Protein AF-0000000075674625 (afdb_homodimer)

Organism: Branchiostoma floridae (NCBI:txid7739)

Foldseek 3Di:
DDCPPPPPPPPVPDVPLFWDKFWPDDLEPPVVVVVLCVQQRVCVSVVPDQVVSQVSSQVVCCVPVNDDKGKGKDLDDDDDDDADRHFWTWMDGDSMIMIMGHD/DDCPPPPPPPPVPDVPLFWDKFWPDDLEPPVVVVVLCVQQRVCVSVVPDQVVSQVSSQVVCCVPVNDDKGKGKDLDDDDDDDADRHFWTWMDGDSMIMIMGHD

Solvent-accessible surface area (backbone atoms only — not comparable to full-atom values): 11537 Å² total; per-residue (Å²): 140,83,85,78,78,76,81,71,80,62,83,80,60,66,85,61,92,67,80,50,79,45,78,76,45,74,43,42,56,68,70,56,48,48,48,53,50,62,63,46,49,62,40,56,72,68,62,52,55,39,38,55,48,10,41,50,51,22,53,54,42,27,69,73,69,51,71,47,37,34,17,41,17,27,73,37,69,20,59,25,73,84,73,61,76,66,37,32,38,31,32,26,53,60,73,37,35,40,37,41,32,46,108,138,82,84,79,77,76,79,72,79,63,84,80,59,67,85,61,89,66,78,50,78,44,76,74,44,72,43,43,57,68,70,55,46,49,50,53,50,63,63,46,48,61,40,56,72,66,64,52,54,39,40,56,48,11,40,50,52,23,52,54,41,26,70,70,70,52,71,46,37,36,16,40,17,29,73,38,67,21,58,26,75,83,71,60,76,66,38,31,38,33,33,25,53,59,73,36,35,38,38,40,32,47,109

InterPro domains:
  IPR001372 Dynein light chain, type 1/2 [PF01221] (20-102)
  IPR001372 Dynein light chain, type 1/2 [PTHR11886] (20-102)
  IPR001372 Dynein light chain, type 1/2 [SM01375] (16-103)
  IPR037177 Dynein light chain superfamily [G3DSA:3.30.740.10] (9-103)
  IPR037177 Dynein light chain superfamily [SSF54648] (18-102)

Radius of gyration: 21.32 Å; Cα contacts (8 Å, |Δi|>4): 352; chains: 2; bounding box: 40×75×75 Å

Sequence (206 aa):
MDAIKEFLQSDDSEDKGDVKINVKQCEMPDDMKEHATNTATPLVKEKKPHKDIASALKKEFDSKYEPTFICIVGTDFGSSITHTKDCFIYMYLNKTAIMLFKVMDAIKEFLQSDDSEDKGDVKINVKQCEMPDDMKEHATNTATPLVKEKKPHKDIASALKKEFDSKYEPTFICIVGTDFGSSITHTKDCFIYMYLNKTAIMLFKV

Secondary structure (DSSP, 8-state):
----------S-----SPPPEEEEEE-S-HHHHHHHHHHHHHHHHTT--HHHHHHHHHHHHHHHH-S-EEEEEEEEEEEE----TTSEEEEEETTEEEEEEE-/----------S-----SPPPEEEEEE-S-HHHHHHHHHHHHHHHHTT--HHHHHHHHHHHHHHHH-S-EEEEEEEEEEEE----TTSEEEEEETTEEEEEEE-

pLDDT: mean 86.12, std 23.09, range [26.14, 98.94]

Structure (mmCIF, N/CA/C/O backbone):
data_AF-0000000075674625-model_v1
#
loop_
_entity.id
_entity.type
_entity.pdbx_description
1 polymer 'Dynein light chain'
#
loop_
_atom_site.group_PDB
_atom_site.id
_atom_site.type_symbol
_atom_site.label_atom_id
_atom_site.label_alt_id
_atom_site.label_comp_id
_atom_site.label_asym_id
_atom_site.label_entity_id
_atom_site.label_seq_id
_atom_site.pdbx_PDB_ins_code
_atom_site.Cartn_x
_atom_site.Cartn_y
_atom_site.Cartn_z
_atom_site.occupancy
_atom_site.B_iso_or_equiv
_atom_site.auth_seq_id
_atom_site.auth_comp_id
_atom_site.auth_asym_id
_atom_site.auth_atom_id
_atom_site.pdbx_PDB_model_num
ATOM 1 N N . MET A 1 1 ? -9.008 37.344 38.719 1 26.33 1 MET A N 1
ATOM 2 C CA . MET A 1 1 ? -10.32 36.938 38.219 1 26.33 1 MET A CA 1
ATOM 3 C C . MET A 1 1 ? -10.203 36.156 36.906 1 26.33 1 MET A C 1
ATOM 5 O O . MET A 1 1 ? -10.852 36.531 35.938 1 26.33 1 MET A O 1
ATOM 9 N N . ASP A 1 2 ? -9.078 35.469 36.562 1 29.17 2 ASP A N 1
ATOM 10 C CA . ASP A 1 2 ? -8.469 35.031 35.312 1 29.17 2 ASP A CA 1
ATOM 11 C C . ASP A 1 2 ? -9.281 33.906 34.656 1 29.17 2 ASP A C 1
ATOM 13 O O . ASP A 1 2 ? -9.727 33 35.344 1 29.17 2 ASP A O 1
ATOM 17 N N . ALA A 1 3 ? -9.992 34.031 33.406 1 26.14 3 ALA A N 1
ATOM 18 C CA . ALA A 1 3 ? -10.883 33.344 32.469 1 26.14 3 ALA A CA 1
ATOM 19 C C . ALA A 1 3 ? -10.336 31.969 32.094 1 26.14 3 ALA A C 1
ATOM 21 O O . ALA A 1 3 ? -9.391 31.859 31.312 1 26.14 3 ALA A O 1
ATOM 22 N N . ILE A 1 4 ? -10.117 30.938 32.875 1 31.31 4 ILE A N 1
ATOM 23 C CA . ILE A 1 4 ? -9.664 29.594 32.531 1 31.31 4 ILE A CA 1
ATOM 24 C C . ILE A 1 4 ? -10.641 28.953 31.562 1 31.31 4 ILE A C 1
ATOM 26 O O . ILE A 1 4 ? -11.789 28.672 31.922 1 31.31 4 ILE A O 1
ATOM 30 N N . LYS A 1 5 ? -10.656 29.25 30.281 1 32.53 5 LYS A N 1
ATOM 31 C CA . LYS A 1 5 ? -11.461 28.75 29.172 1 32.53 5 LYS A CA 1
ATOM 32 C C . LYS A 1 5 ? -11.523 27.219 29.172 1 32.53 5 LYS A C 1
ATOM 34 O O . LYS A 1 5 ? -10.5 26.562 28.984 1 32.53 5 LYS A O 1
ATOM 39 N N . GLU A 1 6 ? -12.25 26.5 29.969 1 29.67 6 GLU A N 1
ATOM 40 C CA . GLU A 1 6 ? -12.703 25.125 29.922 1 29.67 6 GLU A CA 1
ATOM 41 C C . GLU A 1 6 ? -13.023 24.688 28.5 1 29.67 6 GLU A C 1
ATOM 43 O O . GLU A 1 6 ? -13.938 25.219 27.875 1 29.67 6 GLU A O 1
ATOM 48 N N . PHE A 1 7 ? -12.039 24.297 27.672 1 32.06 7 PHE A N 1
ATOM 49 C CA . PHE A 1 7 ? -12.133 23.688 26.344 1 32.06 7 PHE A CA 1
ATOM 50 C C . PHE A 1 7 ? -13.109 22.516 26.359 1 32.06 7 PHE A C 1
ATOM 52 O O . PHE A 1 7 ? -12.758 21.406 26.766 1 32.06 7 PHE A O 1
ATOM 59 N N . LEU A 1 8 ? -14.234 22.562 26.984 1 35.03 8 LEU A N 1
ATOM 60 C CA . LEU A 1 8 ? -15.305 21.578 26.891 1 35.03 8 LEU A CA 1
ATOM 61 C C . LEU A 1 8 ? -15.547 21.172 25.438 1 35.03 8 LEU A C 1
ATOM 63 O O . LEU A 1 8 ? -16.031 21.984 24.641 1 35.03 8 LEU A O 1
ATOM 67 N N . GLN A 1 9 ? -14.742 20.297 24.844 1 34.72 9 GLN A N 1
ATOM 68 C CA . GLN A 1 9 ? -15.086 19.594 23.609 1 34.72 9 GLN A CA 1
ATOM 69 C C . GLN A 1 9 ? -16.484 18.984 23.688 1 34.72 9 GLN A C 1
ATOM 71 O O . GLN A 1 9 ? -16.719 18.062 24.469 1 34.72 9 GLN A O 1
ATOM 76 N N . SER A 1 10 ? -17.516 19.688 23.891 1 36.38 10 SER A N 1
ATOM 77 C CA . SER A 1 10 ? -18.906 19.281 23.719 1 36.38 10 SER A CA 1
ATOM 78 C C . SER A 1 10 ? -19.047 18.234 22.641 1 36.38 10 SER A C 1
ATOM 80 O O . SER A 1 10 ? -18.484 18.375 21.547 1 36.38 10 SER A O 1
ATOM 82 N N . ASP A 1 11 ? -19.312 16.953 22.891 1 36.16 11 ASP A N 1
ATOM 83 C CA . ASP A 1 11 ? -19.75 15.758 22.188 1 36.16 11 ASP A CA 1
ATOM 84 C C . ASP A 1 11 ? -20.844 16.078 21.172 1 36.16 11 ASP A C 1
ATOM 86 O O . ASP A 1 11 ? -21.438 15.18 20.578 1 36.16 11 ASP A O 1
ATOM 90 N N . ASP A 1 12 ? -21.781 16.969 21.453 1 36.06 12 ASP A N 1
ATOM 91 C CA . ASP A 1 12 ? -22.781 17.391 20.469 1 36.06 12 ASP A CA 1
ATOM 92 C C . ASP A 1 12 ? -22.109 17.828 19.172 1 36.06 12 ASP A C 1
ATOM 94 O O . ASP A 1 12 ? -22.078 19.016 18.844 1 36.06 12 ASP A O 1
ATOM 98 N N . SER A 1 13 ? -20.875 17.5 19 1 36.5 13 SER A N 1
ATOM 99 C CA . SER A 1 13 ? -20.141 17.922 17.812 1 36.5 13 SER A CA 1
ATOM 100 C C . SER A 1 13 ? -21 17.812 16.547 1 36.5 13 SER A C 1
ATOM 102 O O . SER A 1 13 ? -21.375 16.703 16.141 1 36.5 13 SER A O 1
ATOM 104 N N . GLU A 1 14 ? -22 18.547 16.406 1 36.81 14 GLU A N 1
ATOM 105 C CA . GLU A 1 14 ? -22.484 18.859 15.062 1 36.81 14 GLU A CA 1
ATOM 106 C C . GLU A 1 14 ? -21.438 18.516 14 1 36.81 14 GLU A C 1
ATOM 108 O O . GLU A 1 14 ? -20.234 18.562 14.273 1 36.81 14 GLU A O 1
ATOM 113 N N . ASP A 1 15 ? -21.688 17.547 13.062 1 43.69 15 ASP A N 1
ATOM 114 C CA . ASP A 1 15 ? -20.938 17.078 11.898 1 43.69 15 ASP A CA 1
ATOM 115 C C . ASP A 1 15 ? -20.062 18.188 11.344 1 43.69 15 ASP A C 1
ATOM 117 O O . ASP A 1 15 ? -20.422 18.859 10.375 1 43.69 15 ASP A O 1
ATOM 121 N N . LYS A 1 16 ? -19.75 19.188 11.984 1 48.94 16 LYS A N 1
ATOM 122 C CA . LYS A 1 16 ? -18.953 20.219 11.336 1 48.94 16 LYS A CA 1
ATOM 123 C C . LYS A 1 16 ? -17.812 19.625 10.523 1 48.94 16 LYS A C 1
ATOM 125 O O . LYS A 1 16 ? -17.297 18.562 10.859 1 48.94 16 LYS A O 1
ATOM 130 N N . GLY A 1 17 ? -17.766 19.797 9.148 1 61.88 17 GLY A N 1
ATOM 131 C CA . GLY A 1 17 ? -16.969 19.5 7.973 1 61.88 17 GLY A CA 1
ATOM 132 C C . GLY A 1 17 ? -15.516 19.203 8.305 1 61.88 17 GLY A C 1
ATOM 133 O O . GLY A 1 17 ? -14.648 19.219 7.426 1 61.88 17 GLY A O 1
ATOM 134 N N . ASP A 1 18 ? -15.25 19.094 9.609 1 83.75 18 ASP A N 1
ATOM 135 C CA . ASP A 1 18 ? -13.836 18.969 9.922 1 83.75 18 ASP A CA 1
ATOM 136 C C . ASP A 1 18 ? -13.383 17.516 9.828 1 83.75 18 ASP A C 1
ATOM 138 O O . ASP A 1 18 ? -14.125 16.594 10.188 1 83.75 18 ASP A O 1
ATOM 142 N N . VAL A 1 19 ? -12.25 17.312 9.336 1 92.88 19 VAL A N 1
ATOM 143 C CA . VAL A 1 19 ? -11.617 16.016 9.164 1 92.88 19 VAL A CA 1
ATOM 144 C C . VAL A 1 19 ? -10.992 15.562 10.484 1 92.88 19 VAL A C 1
ATOM 146 O O . VAL A 1 19 ? -10.242 16.312 11.109 1 92.88 19 VAL A O 1
ATOM 149 N N . LYS A 1 20 ? -11.422 14.367 11.148 1 96.88 20 LYS A N 1
ATOM 150 C CA . LYS A 1 20 ? -10.758 13.773 12.305 1 96.88 20 LYS A CA 1
ATOM 151 C C . LYS A 1 20 ? -9.43 13.141 11.914 1 96.88 20 LYS A C 1
ATOM 153 O O . LYS A 1 20 ? -9.359 12.344 10.977 1 96.88 20 LYS A O 1
ATOM 158 N N . ILE A 1 21 ? -8.422 13.531 12.688 1 97.75 21 ILE A N 1
ATOM 159 C CA . ILE A 1 21 ? -7.074 13.055 12.391 1 97.75 21 ILE A CA 1
ATOM 160 C C . ILE A 1 21 ? -6.613 12.086 13.469 1 97.75 21 ILE A C 1
ATOM 162 O O . ILE A 1 21 ? -6.629 12.414 14.656 1 97.75 21 ILE A O 1
ATOM 166 N N . ASN A 1 22 ? -6.258 10.891 13.109 1 98.25 22 ASN A N 1
ATOM 167 C CA . ASN A 1 22 ? -5.695 9.883 14.008 1 98.25 22 ASN A CA 1
ATOM 168 C C . ASN A 1 22 ? -4.391 9.312 13.453 1 98.25 22 ASN A C 1
ATOM 170 O O . ASN A 1 22 ? -4.402 8.492 12.539 1 98.25 22 ASN A O 1
ATOM 174 N N . VAL A 1 23 ? -3.285 9.734 14.055 1 98.12 23 VAL A N 1
ATOM 175 C CA . VAL A 1 23 ? -1.979 9.227 13.641 1 98.12 23 VAL A CA 1
ATOM 176 C C . VAL A 1 23 ? -1.658 7.949 14.414 1 98.12 23 VAL A C 1
ATOM 178 O O . VAL A 1 23 ? -1.436 7.988 15.625 1 98.12 23 VAL A O 1
ATOM 181 N N . LYS A 1 24 ? -1.639 6.906 13.672 1 97.94 24 LYS A N 1
ATOM 182 C CA . LYS A 1 24 ? -1.386 5.613 14.305 1 97.94 24 LYS A CA 1
ATOM 183 C C . LYS A 1 24 ? 0.107 5.395 14.531 1 97.94 24 LYS A C 1
ATOM 185 O O . LYS A 1 24 ? 0.512 4.867 15.57 1 97.94 24 LYS A O 1
ATOM 190 N N . GLN A 1 25 ? 0.968 5.645 13.609 1 96.5 25 GLN A N 1
ATOM 191 C CA . GLN A 1 25 ? 2.422 5.535 13.656 1 96.5 25 GLN A CA 1
ATOM 192 C C . GLN A 1 25 ? 3.086 6.641 12.836 1 96.5 25 GLN A C 1
ATOM 194 O O . GLN A 1 25 ? 2.629 6.965 11.742 1 96.5 25 GLN A O 1
ATOM 199 N N . CYS A 1 26 ? 4.137 7.242 13.477 1 96.88 26 CYS A N 1
ATOM 200 C CA . CYS A 1 26 ? 4.844 8.289 12.758 1 96.88 26 CYS A CA 1
ATOM 201 C C . CYS A 1 26 ? 6.309 8.344 13.172 1 96.88 26 CYS A C 1
ATOM 203 O O . CYS A 1 26 ? 6.621 8.43 14.359 1 96.88 26 CYS A O 1
ATOM 205 N N . GLU A 1 27 ? 7.195 8.242 12.203 1 95.5 27 GLU A N 1
ATOM 206 C CA . GLU A 1 27 ? 8.633 8.414 12.383 1 95.5 27 GLU A CA 1
ATOM 207 C C . GLU A 1 27 ? 9.141 9.633 11.609 1 95.5 27 GLU A C 1
ATOM 209 O O . GLU A 1 27 ? 10.32 9.727 11.289 1 95.5 27 GLU A O 1
ATOM 214 N N . MET A 1 28 ? 8.266 10.586 11.32 1 95.19 28 MET A N 1
ATOM 215 C CA . MET A 1 28 ? 8.586 11.836 10.641 1 95.19 28 MET A CA 1
ATOM 216 C C . MET A 1 28 ? 8.734 12.977 11.641 1 95.19 28 MET A C 1
ATOM 218 O O . MET A 1 28 ? 8.047 13 12.664 1 95.19 28 MET A O 1
ATOM 222 N N . PRO A 1 29 ? 9.633 13.93 11.328 1 95.06 29 PRO A N 1
ATOM 223 C CA . PRO A 1 29 ? 9.625 15.141 12.156 1 95.06 29 PRO A CA 1
ATOM 224 C C . PRO A 1 29 ? 8.297 15.898 12.078 1 95.06 29 PRO A C 1
ATOM 226 O O . PRO A 1 29 ? 7.531 15.711 11.133 1 95.06 29 PRO A O 1
ATOM 229 N N . ASP A 1 30 ? 8.047 16.734 13.062 1 95.88 30 ASP A N 1
ATOM 230 C CA . ASP A 1 30 ? 6.758 17.406 13.211 1 95.88 30 ASP A CA 1
ATOM 231 C C . ASP A 1 30 ? 6.402 18.203 11.961 1 95.88 30 ASP A C 1
ATOM 233 O O . ASP A 1 30 ? 5.242 18.219 11.539 1 95.88 30 ASP A O 1
ATOM 237 N N . ASP A 1 31 ? 7.363 18.844 11.5 1 96.44 31 ASP A N 1
ATOM 238 C CA . ASP A 1 31 ? 7.094 19.656 10.312 1 96.44 31 ASP A CA 1
ATOM 239 C C . ASP A 1 31 ? 6.656 18.781 9.141 1 96.44 31 ASP A C 1
ATOM 241 O O . ASP A 1 31 ? 5.746 19.156 8.391 1 96.44 31 ASP A O 1
ATOM 245 N N . MET A 1 32 ? 7.305 17.641 8.945 1 97.12 32 MET A N 1
ATOM 246 C CA . MET A 1 32 ? 6.961 16.719 7.871 1 97.12 32 MET A CA 1
ATOM 247 C C . MET A 1 32 ? 5.594 16.094 8.109 1 97.12 32 MET A C 1
ATOM 249 O O . MET A 1 32 ? 4.789 15.977 7.184 1 97.12 32 MET A O 1
ATOM 253 N N . LYS A 1 33 ? 5.34 15.734 9.289 1 97.75 33 LYS A N 1
ATOM 254 C CA . LYS A 1 33 ? 4.039 15.195 9.68 1 97.75 33 LYS A CA 1
ATOM 255 C C . LYS A 1 33 ? 2.92 16.188 9.375 1 97.75 33 LYS A C 1
ATOM 257 O O . LYS A 1 33 ? 1.885 15.812 8.82 1 97.75 33 LYS A O 1
ATOM 262 N N . GLU A 1 34 ? 3.139 17.391 9.75 1 98.06 34 GLU A N 1
ATOM 263 C CA . GLU A 1 34 ? 2.154 18.438 9.492 1 98.06 34 GLU A CA 1
ATOM 264 C C . GLU A 1 34 ? 1.946 18.641 7.996 1 98.06 34 GLU A C 1
ATOM 266 O O . GLU A 1 34 ? 0.818 18.844 7.543 1 98.06 34 GLU A O 1
ATOM 271 N N . HIS A 1 35 ? 3.064 18.594 7.324 1 98.25 35 HIS A N 1
ATOM 272 C CA . HIS A 1 35 ? 2.969 18.734 5.875 1 98.25 35 HIS A CA 1
ATOM 273 C C . HIS A 1 35 ? 2.127 17.609 5.27 1 98.25 35 HIS A C 1
ATOM 275 O O . HIS A 1 35 ? 1.28 17.859 4.406 1 98.25 35 HIS A O 1
ATOM 281 N N . ALA A 1 36 ? 2.307 16.359 5.672 1 98.69 36 ALA A N 1
ATOM 282 C CA . ALA A 1 36 ? 1.53 15.219 5.191 1 98.69 36 ALA A CA 1
ATOM 283 C C 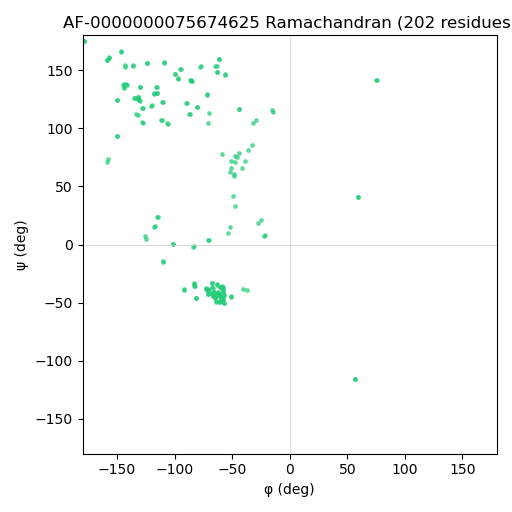. ALA A 1 36 ? 0.045 15.398 5.492 1 98.69 36 ALA A C 1
ATOM 285 O O . ALA A 1 36 ? -0.798 15.227 4.609 1 98.69 36 ALA A O 1
ATOM 286 N N . THR A 1 37 ? -0.246 15.805 6.699 1 98.5 37 THR A N 1
ATOM 287 C CA . THR A 1 37 ? -1.627 15.969 7.137 1 98.5 37 THR A CA 1
ATOM 288 C C . THR A 1 37 ? -2.301 17.109 6.383 1 98.5 37 THR A C 1
ATOM 290 O O . THR A 1 37 ? -3.434 16.969 5.918 1 98.5 37 THR A O 1
ATOM 293 N N . ASN A 1 38 ? -1.589 18.172 6.266 1 98.12 38 ASN A N 1
ATOM 294 C CA . ASN A 1 38 ? -2.145 19.344 5.598 1 98.12 38 ASN A CA 1
ATOM 295 C C . ASN A 1 38 ? -2.357 19.094 4.109 1 98.12 38 ASN A C 1
ATOM 297 O O . ASN A 1 38 ? -3.277 19.656 3.506 1 98.12 38 ASN A O 1
ATOM 301 N N . THR A 1 39 ? -1.506 18.312 3.52 1 98.69 39 THR A N 1
ATOM 302 C CA . THR A 1 39 ? -1.65 17.969 2.109 1 98.69 39 THR A CA 1
ATOM 303 C C . THR A 1 39 ? -2.838 17.031 1.901 1 98.69 39 THR A C 1
ATOM 305 O O . THR A 1 39 ? -3.605 17.203 0.951 1 98.69 39 THR A O 1
ATOM 308 N N . ALA A 1 40 ? -3.066 16.109 2.787 1 98.75 40 ALA A N 1
ATOM 309 C CA . ALA A 1 40 ? -4.062 15.055 2.621 1 98.75 40 ALA A CA 1
ATOM 310 C C . ALA A 1 40 ? -5.453 15.547 3.01 1 98.75 40 ALA A C 1
ATOM 312 O O . ALA A 1 40 ? -6.453 15.148 2.41 1 98.75 40 ALA A O 1
ATOM 313 N N . THR A 1 41 ? -5.555 16.422 3.977 1 98.56 41 THR A N 1
ATOM 314 C CA . THR A 1 41 ? -6.809 16.781 4.633 1 98.56 41 THR A CA 1
ATOM 315 C C . THR A 1 41 ? -7.793 17.375 3.631 1 98.56 41 THR A C 1
ATOM 317 O O . THR A 1 41 ? -8.938 16.938 3.535 1 98.56 41 THR A O 1
ATOM 320 N N . PRO A 1 42 ? -7.387 18.359 2.814 1 98.31 42 PRO A N 1
ATOM 321 C CA . PRO A 1 42 ? -8.367 18.906 1.869 1 98.31 42 PRO A CA 1
ATOM 322 C C . PRO A 1 42 ? -8.844 17.875 0.852 1 98.31 42 PRO A C 1
ATOM 324 O O . PRO A 1 42 ? -10 17.922 0.416 1 98.31 42 PRO A O 1
ATOM 327 N N . LEU A 1 43 ? -7.949 16.969 0.452 1 98.62 43 LEU A N 1
ATOM 328 C CA . LEU A 1 43 ? -8.297 15.961 -0.544 1 98.62 43 LEU A CA 1
ATOM 329 C C . LEU A 1 43 ? -9.32 14.977 0.009 1 98.62 43 LEU A C 1
ATOM 331 O O . LEU A 1 43 ? -10.242 14.57 -0.703 1 98.62 43 LEU A O 1
ATOM 335 N N . VAL A 1 44 ? -9.172 14.68 1.256 1 98.31 44 VAL A N 1
ATOM 336 C CA . VAL A 1 44 ? -10.117 13.789 1.917 1 98.31 44 VAL A CA 1
ATOM 337 C C . VAL A 1 44 ? -11.461 14.492 2.104 1 98.31 44 VAL A C 1
ATOM 339 O O . VAL A 1 44 ? -12.516 13.898 1.881 1 98.31 44 VAL A O 1
ATOM 342 N N . LYS A 1 45 ? -11.367 15.719 2.506 1 96.81 45 LYS A N 1
ATOM 343 C CA . LYS A 1 45 ? -12.586 16.516 2.678 1 96.81 45 LYS A CA 1
ATOM 344 C C . LYS A 1 45 ? -13.375 16.594 1.376 1 96.81 45 LYS A C 1
ATOM 346 O O . LYS A 1 45 ? -14.609 16.547 1.388 1 96.81 45 LYS A O 1
ATOM 351 N N . GLU A 1 46 ? -12.688 16.672 0.308 1 97.69 46 GLU A N 1
ATOM 352 C CA . GLU A 1 46 ? -13.305 16.781 -1.0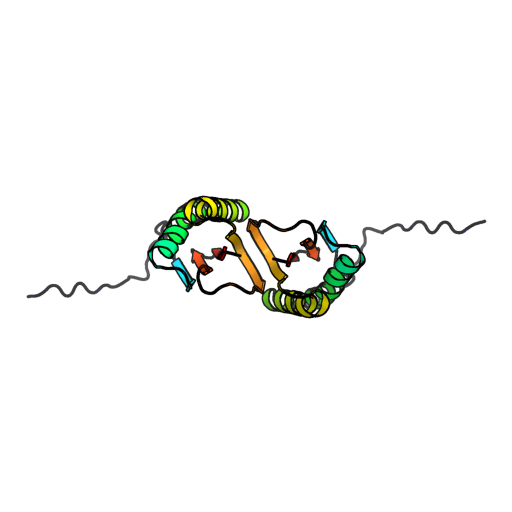09 1 97.69 46 GLU A CA 1
ATOM 353 C C . GLU A 1 46 ? -13.695 15.414 -1.55 1 97.69 46 GLU A C 1
ATOM 355 O O . GLU A 1 46 ? -14.234 15.305 -2.652 1 97.69 46 GLU A O 1
ATOM 360 N N . LYS A 1 47 ? -13.422 14.375 -0.844 1 97.06 47 LYS A N 1
ATOM 361 C CA . LYS A 1 47 ? -13.75 13 -1.199 1 97.06 47 LYS A CA 1
ATOM 362 C C . LYS A 1 47 ? -13.102 12.602 -2.525 1 97.06 47 LYS A C 1
ATOM 364 O O . LYS A 1 47 ? -13.758 12.0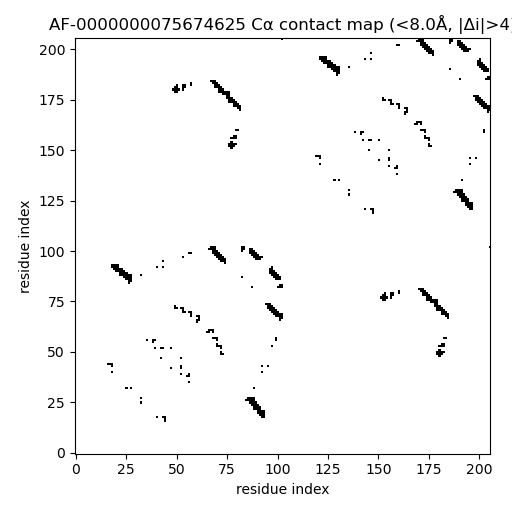23 -3.393 1 97.06 47 LYS A O 1
ATOM 369 N N . LYS A 1 48 ? -11.828 13.062 -2.66 1 98.5 48 LYS A N 1
ATOM 370 C CA . LYS A 1 48 ? -11.078 12.617 -3.83 1 98.5 48 LYS A CA 1
ATOM 371 C C . LYS A 1 48 ? -10.875 11.109 -3.809 1 98.5 48 LYS A C 1
ATOM 373 O O . LYS A 1 48 ? -10.781 10.5 -2.738 1 98.5 48 LYS A O 1
ATOM 378 N N . PRO A 1 49 ? -10.836 10.539 -5.012 1 98.69 49 PRO A N 1
ATOM 379 C CA . PRO A 1 49 ? -10.531 9.109 -5.055 1 98.69 49 PRO A CA 1
ATOM 380 C C . PRO A 1 49 ? -9.203 8.766 -4.375 1 98.69 49 PRO A C 1
ATOM 382 O O . PRO A 1 49 ? -8.258 9.547 -4.426 1 98.69 49 PRO A O 1
ATOM 385 N N . HIS A 1 50 ? -9.195 7.594 -3.775 1 98.81 50 HIS A N 1
ATOM 386 C CA . HIS A 1 50 ? -8.016 7.152 -3.047 1 98.81 50 HIS A CA 1
ATOM 387 C C . HIS A 1 50 ? -6.758 7.285 -3.902 1 98.81 50 HIS A C 1
ATOM 389 O O . HIS A 1 50 ? -5.734 7.789 -3.436 1 98.81 50 HIS A O 1
ATOM 395 N N . LYS A 1 51 ? -6.777 6.891 -5.102 1 98.62 51 LYS A N 1
ATOM 396 C CA . LYS A 1 51 ? -5.633 6.953 -6.004 1 98.62 51 LYS A CA 1
ATOM 397 C C . LYS A 1 51 ? -5.16 8.391 -6.195 1 98.62 51 LYS A C 1
ATOM 399 O O . LYS A 1 51 ? -3.957 8.648 -6.281 1 98.62 51 LYS A O 1
ATOM 404 N N . ASP A 1 52 ? -6.047 9.312 -6.234 1 98.75 52 ASP A N 1
ATOM 405 C CA . ASP A 1 52 ? -5.695 10.719 -6.426 1 98.75 52 ASP A CA 1
ATOM 406 C C . ASP A 1 52 ? -5.023 11.289 -5.176 1 98.75 52 ASP A C 1
ATOM 408 O O . ASP A 1 52 ? -4.07 12.062 -5.277 1 98.75 52 ASP A O 1
ATOM 412 N N . ILE A 1 53 ? -5.523 10.898 -4.066 1 98.88 53 ILE A N 1
ATOM 413 C CA . ILE A 1 53 ? -4.914 11.336 -2.816 1 98.88 53 ILE A CA 1
ATOM 414 C C . ILE A 1 53 ? -3.498 10.781 -2.709 1 98.88 53 ILE A C 1
ATOM 416 O O . ILE A 1 53 ? -2.557 11.508 -2.396 1 98.88 53 ILE A O 1
ATOM 420 N N . ALA A 1 54 ? -3.35 9.523 -3.047 1 98.88 54 ALA A N 1
ATOM 421 C CA . ALA A 1 54 ? -2.037 8.883 -3.008 1 98.88 54 ALA A CA 1
ATOM 422 C C . ALA A 1 54 ? -1.062 9.578 -3.957 1 98.88 54 ALA A C 1
ATOM 424 O O . ALA A 1 54 ? 0.082 9.852 -3.59 1 98.88 54 ALA A O 1
ATOM 425 N N . SER A 1 55 ? -1.563 9.875 -5.094 1 98.81 55 SER A N 1
ATOM 426 C CA . SER A 1 55 ? -0.728 10.516 -6.109 1 98.81 55 SER A CA 1
ATOM 427 C C . SER A 1 55 ? -0.303 11.914 -5.672 1 98.81 55 SER A C 1
ATOM 429 O O . SER A 1 55 ? 0.85 12.305 -5.863 1 98.81 55 SER A O 1
ATOM 431 N N . ALA A 1 56 ? -1.19 12.594 -5.102 1 98.81 56 ALA A N 1
ATOM 432 C CA . ALA A 1 56 ? -0.89 13.953 -4.652 1 98.81 56 ALA A CA 1
ATOM 433 C C . ALA A 1 56 ? 0.164 13.938 -3.549 1 98.81 56 ALA A C 1
ATOM 435 O O . ALA A 1 56 ? 1.108 14.734 -3.576 1 98.81 56 ALA A O 1
ATOM 436 N N . LEU A 1 57 ? -0.03 13.055 -2.611 1 98.81 57 LEU A N 1
ATOM 437 C CA . LEU A 1 57 ? 0.915 12.961 -1.503 1 98.81 57 LEU A CA 1
ATOM 438 C C . LEU A 1 57 ? 2.293 12.531 -1.997 1 98.81 57 LEU A C 1
ATOM 440 O O . LEU A 1 57 ? 3.305 13.125 -1.619 1 98.81 57 LEU A O 1
ATOM 444 N N . LYS A 1 58 ? 2.318 11.547 -2.75 1 98.44 58 LYS A N 1
ATOM 445 C CA . LYS A 1 58 ? 3.594 11.07 -3.277 1 98.44 58 LYS A CA 1
ATOM 446 C C . LYS A 1 58 ? 4.316 12.172 -4.047 1 98.44 58 LYS A C 1
ATOM 448 O O . LYS A 1 58 ? 5.512 12.398 -3.84 1 98.44 58 LYS A O 1
ATOM 453 N N . LYS A 1 59 ? 3.629 12.805 -4.965 1 98.25 59 LYS A N 1
ATOM 454 C CA . LYS A 1 59 ? 4.223 13.859 -5.781 1 98.25 59 LYS A CA 1
ATOM 455 C C . LYS A 1 59 ? 4.738 15 -4.914 1 98.25 59 LYS A C 1
ATOM 457 O O . LYS A 1 59 ? 5.855 15.484 -5.109 1 98.25 59 LYS A O 1
ATOM 462 N N . GLU A 1 60 ? 3.902 15.445 -4 1 98.5 60 GLU A N 1
ATOM 463 C CA . GLU A 1 60 ? 4.266 16.531 -3.098 1 98.5 60 GLU A CA 1
ATOM 464 C C . GLU A 1 60 ? 5.52 16.188 -2.295 1 98.5 60 GLU A C 1
ATOM 466 O O . GLU A 1 60 ? 6.43 17.016 -2.18 1 98.5 60 GLU A O 1
ATOM 471 N N . PHE A 1 61 ? 5.629 15.008 -1.861 1 98 61 PHE A N 1
ATOM 472 C CA . PHE A 1 61 ? 6.738 14.633 -0.993 1 98 61 PHE A CA 1
ATOM 473 C C . PHE A 1 61 ? 7.984 14.312 -1.813 1 98 61 PHE A C 1
ATOM 475 O O . PHE A 1 61 ? 9.102 14.602 -1.39 1 98 61 PHE A O 1
ATOM 482 N N . ASP A 1 62 ? 7.789 13.734 -2.943 1 97.31 62 ASP A N 1
ATOM 483 C CA . ASP A 1 62 ? 8.93 13.562 -3.838 1 97.31 62 ASP A CA 1
ATOM 484 C C . ASP A 1 62 ? 9.562 14.906 -4.188 1 97.31 62 ASP A C 1
ATOM 486 O O . ASP A 1 62 ? 10.789 15.016 -4.305 1 97.31 62 ASP A O 1
ATOM 490 N N . SER A 1 63 ? 8.734 15.852 -4.363 1 97.88 63 SER A N 1
ATOM 491 C CA . SER A 1 63 ? 9.203 17.172 -4.758 1 97.88 63 SER A CA 1
ATOM 492 C C . SER A 1 63 ? 9.906 17.891 -3.605 1 97.88 63 SER A C 1
ATOM 494 O O . SER A 1 63 ? 10.977 18.453 -3.785 1 97.88 63 SER A O 1
ATOM 496 N N . LYS A 1 64 ? 9.414 17.719 -2.459 1 97.12 64 LYS A N 1
ATOM 497 C CA . LYS A 1 64 ? 9.914 18.5 -1.334 1 97.12 64 LYS A CA 1
ATOM 498 C C . LYS A 1 64 ? 11.047 17.781 -0.615 1 97.12 64 LYS A C 1
ATOM 500 O O . LYS A 1 64 ? 11.984 18.406 -0.119 1 97.12 64 LYS A O 1
ATOM 505 N N . TYR A 1 65 ? 10.953 16.484 -0.476 1 95.44 65 TYR A N 1
ATOM 506 C CA . TYR A 1 65 ? 11.875 15.758 0.387 1 95.44 65 TYR A CA 1
ATOM 507 C C . TYR A 1 65 ? 12.695 14.75 -0.414 1 95.44 65 TYR A C 1
ATOM 509 O O . TYR A 1 65 ? 13.297 13.836 0.155 1 95.44 65 TYR A O 1
ATOM 517 N N . GLU A 1 66 ? 12.758 14.812 -1.697 1 93.31 66 GLU A N 1
ATOM 518 C CA . GLU A 1 66 ? 13.531 13.969 -2.602 1 93.31 66 GLU A CA 1
ATOM 519 C C . GLU A 1 66 ? 12.883 12.594 -2.764 1 93.31 66 GLU A C 1
ATOM 521 O O . GLU A 1 66 ? 12.398 12.016 -1.791 1 93.31 66 GLU A O 1
ATOM 526 N N . PRO A 1 67 ? 12.898 12.07 -3.859 1 93.31 67 PRO A N 1
ATOM 527 C CA . PRO A 1 67 ? 12.359 10.734 -4.141 1 93.31 67 PRO A CA 1
ATOM 528 C C . PRO A 1 67 ? 13.094 9.633 -3.398 1 93.31 67 PRO A C 1
ATOM 530 O O . PRO A 1 67 ? 14.234 9.828 -2.967 1 93.31 67 PRO A O 1
ATOM 533 N N . THR A 1 68 ? 12.398 8.594 -3.176 1 92.56 68 THR A N 1
ATOM 534 C CA . THR A 1 68 ? 11.133 8.164 -3.754 1 92.56 68 THR A CA 1
ATOM 535 C C . THR A 1 68 ? 10.148 7.77 -2.66 1 92.56 68 THR A C 1
ATOM 537 O O . THR A 1 68 ? 10.469 6.969 -1.781 1 92.56 68 THR A O 1
ATOM 540 N N . PHE A 1 69 ? 9 8.305 -2.539 1 95.81 69 PHE A N 1
ATOM 541 C CA . PHE A 1 69 ? 7.953 7.98 -1.574 1 95.81 69 PHE A CA 1
ATOM 542 C C . PHE A 1 69 ? 6.957 6.988 -2.164 1 95.81 69 PHE A C 1
ATOM 544 O O . PHE A 1 69 ? 6.797 6.914 -3.385 1 95.81 69 PHE A O 1
ATOM 551 N N . ILE A 1 70 ? 6.367 6.199 -1.304 1 96.81 70 ILE A N 1
ATOM 552 C CA . ILE A 1 70 ? 5.215 5.355 -1.592 1 96.81 70 ILE A CA 1
ATOM 553 C C . ILE A 1 70 ? 4.02 5.805 -0.756 1 96.81 70 ILE A C 1
ATOM 555 O O . ILE A 1 70 ? 4.164 6.113 0.43 1 96.81 70 ILE A O 1
ATOM 559 N N . CYS A 1 71 ? 2.891 5.879 -1.375 1 98.44 71 CYS A N 1
ATOM 560 C CA . CYS A 1 71 ? 1.689 6.25 -0.634 1 98.44 71 CYS A CA 1
ATOM 561 C C . CYS A 1 71 ? 0.543 5.293 -0.938 1 98.44 71 CYS A C 1
ATOM 563 O O . CYS A 1 71 ? 0.251 5.016 -2.104 1 98.44 71 CYS A O 1
ATOM 565 N N . ILE A 1 72 ? -0.025 4.75 0.074 1 98.75 72 ILE A N 1
ATOM 566 C CA . ILE A 1 72 ? -1.218 3.914 0.013 1 98.75 72 ILE A CA 1
ATOM 567 C C . ILE A 1 72 ? -2.371 4.602 0.739 1 98.75 72 ILE A C 1
ATOM 569 O O . ILE A 1 72 ? -2.203 5.09 1.858 1 98.75 72 ILE A O 1
ATOM 573 N N . VAL A 1 73 ? -3.504 4.68 0.111 1 98.94 73 VAL A N 1
ATOM 574 C CA . VAL A 1 73 ? -4.699 5.285 0.688 1 98.94 73 VAL A CA 1
ATOM 575 C C . VAL A 1 73 ? -5.887 4.336 0.527 1 98.94 73 VAL A C 1
ATOM 577 O O . VAL A 1 73 ? -6.09 3.762 -0.546 1 98.94 73 VAL A O 1
ATOM 580 N N . GLY A 1 74 ? -6.637 4.219 1.596 1 98.88 74 GLY A N 1
ATOM 581 C CA . GLY A 1 74 ? -7.797 3.355 1.445 1 98.88 74 GLY A CA 1
ATOM 582 C C . GLY A 1 74 ? -8.641 3.27 2.701 1 98.88 74 GLY A C 1
ATOM 583 O O . GLY A 1 74 ? -8.266 3.805 3.746 1 98.88 74 GLY A O 1
ATOM 584 N N . THR A 1 75 ? -9.781 2.576 2.611 1 98.69 75 THR A N 1
ATOM 585 C CA . THR A 1 75 ? -10.672 2.369 3.746 1 98.69 75 THR A CA 1
ATOM 586 C C . THR A 1 75 ? -10.641 0.913 4.199 1 98.69 75 THR A C 1
ATOM 588 O O . THR A 1 75 ? -11.125 0.586 5.289 1 98.69 75 THR A O 1
ATOM 591 N N . ASP A 1 76 ? -10.055 0.029 3.295 1 98.62 76 ASP A N 1
ATOM 592 C CA . ASP A 1 76 ? -9.969 -1.39 3.625 1 98.62 76 ASP A CA 1
ATOM 593 C C . ASP A 1 76 ? -8.75 -2.033 2.973 1 98.62 76 ASP A C 1
ATOM 595 O O . ASP A 1 76 ? -8.836 -2.547 1.854 1 98.62 76 ASP A O 1
ATOM 599 N N . PHE A 1 77 ? -7.676 -2.074 3.723 1 98.75 77 PHE A N 1
ATOM 600 C CA . PHE A 1 77 ? -6.461 -2.721 3.24 1 98.75 77 PHE A CA 1
ATOM 601 C C . PHE A 1 77 ? -5.555 -3.109 4.406 1 98.75 77 PHE A C 1
ATOM 603 O O . PHE A 1 77 ? -5.715 -2.604 5.516 1 98.75 77 PHE A O 1
ATOM 610 N N . GLY A 1 78 ? -4.711 -4.023 4.172 1 98.56 78 GLY A N 1
ATOM 611 C CA . GLY A 1 78 ? -3.561 -4.383 4.988 1 98.56 78 GLY A CA 1
ATOM 612 C C . GLY A 1 78 ? -2.252 -4.344 4.223 1 98.56 78 GLY A C 1
ATOM 613 O O . GLY A 1 78 ? -2.242 -4.398 2.992 1 98.56 78 GLY A O 1
ATOM 614 N N . SER A 1 79 ? -1.21 -4.164 5.012 1 98.06 79 SER A N 1
ATOM 615 C CA . SER A 1 79 ? 0.086 -4.055 4.352 1 98.06 79 SER A CA 1
ATOM 616 C C . SER A 1 79 ? 1.183 -4.73 5.168 1 98.06 79 SER A C 1
ATOM 618 O O . SER A 1 79 ? 1.021 -4.953 6.371 1 98.06 79 SER A O 1
ATOM 620 N N . SER A 1 80 ? 2.145 -5.117 4.5 1 97.81 80 SER A N 1
ATOM 621 C CA . SER A 1 80 ? 3.4 -5.551 5.102 1 97.81 80 SER A CA 1
ATOM 622 C C . SER A 1 80 ? 4.598 -4.922 4.395 1 97.81 80 SER A C 1
ATOM 624 O O . SER A 1 80 ? 4.82 -5.168 3.207 1 97.81 80 SER A O 1
ATOM 626 N N . ILE A 1 81 ? 5.258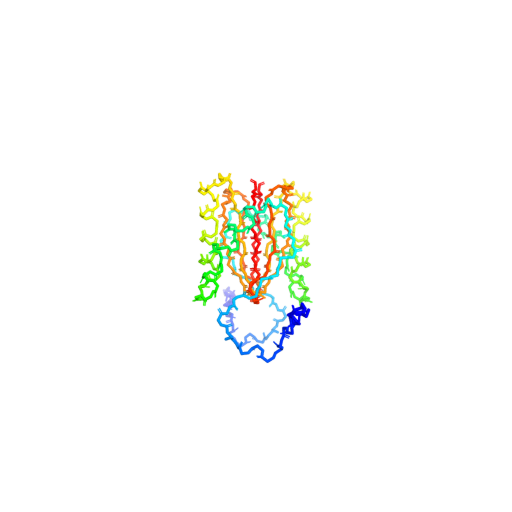 -4.051 5.137 1 93.81 81 ILE A N 1
ATOM 627 C CA . ILE A 1 81 ? 6.363 -3.301 4.551 1 93.81 81 ILE A CA 1
ATOM 628 C C . ILE A 1 81 ? 7.539 -3.266 5.531 1 93.81 81 ILE A C 1
ATOM 630 O O . ILE A 1 81 ? 7.355 -3.459 6.734 1 93.81 81 ILE A O 1
ATOM 634 N N . THR A 1 82 ? 8.75 -3.111 4.996 1 86.75 82 THR A N 1
ATOM 635 C CA . THR A 1 82 ? 9.938 -2.787 5.781 1 86.75 82 THR A CA 1
ATOM 636 C C . THR A 1 82 ? 10.43 -1.376 5.465 1 86.75 82 THR A C 1
ATOM 638 O O . THR A 1 82 ? 10.781 -1.079 4.324 1 86.75 82 THR A O 1
ATOM 641 N N . HIS A 1 83 ? 10.195 -0.508 6.422 1 75.06 83 HIS A N 1
ATOM 642 C CA . HIS A 1 83 ? 10.578 0.872 6.145 1 75.06 83 HIS A CA 1
ATOM 643 C C . HIS A 1 83 ? 11.789 1.288 6.977 1 75.06 83 HIS A C 1
ATOM 645 O O . HIS A 1 83 ? 12.156 0.594 7.922 1 75.06 83 HIS A O 1
ATOM 651 N N . THR A 1 84 ? 12.461 2.355 6.363 1 75.25 84 THR A N 1
ATOM 652 C CA . THR A 1 84 ? 13.547 2.969 7.121 1 75.25 84 THR A CA 1
ATOM 653 C C . THR A 1 84 ? 13 3.902 8.195 1 75.25 84 THR A C 1
ATOM 655 O O . THR A 1 84 ? 11.836 4.316 8.133 1 75.25 84 THR A O 1
ATOM 658 N N . LYS A 1 85 ? 13.617 4.199 9.32 1 72.5 85 LYS A N 1
ATOM 659 C CA . LYS A 1 85 ? 13.18 4.871 10.539 1 72.5 85 LYS A CA 1
ATOM 660 C C . LYS A 1 85 ? 12.953 6.359 10.297 1 72.5 85 LYS A C 1
ATOM 662 O O . LYS A 1 85 ? 12.219 7.008 11.047 1 72.5 85 LYS A O 1
ATOM 667 N N . ASP A 1 86 ? 13.078 6.832 9.133 1 77.19 86 ASP A N 1
ATOM 668 C CA . ASP A 1 86 ? 13.109 8.289 9.25 1 77.19 86 ASP A CA 1
ATOM 669 C C . ASP A 1 86 ? 12.031 8.93 8.383 1 77.19 86 ASP A C 1
ATOM 671 O O . ASP A 1 86 ? 11.867 10.156 8.391 1 77.19 86 ASP A O 1
ATOM 675 N N . CYS A 1 87 ? 11.219 8.219 7.762 1 92.69 87 CYS A N 1
ATOM 676 C CA . CYS A 1 87 ? 10.227 8.852 6.902 1 92.69 87 CYS A CA 1
ATOM 677 C C . CYS A 1 87 ? 9.031 7.934 6.68 1 92.69 87 CYS A C 1
ATOM 679 O O . CYS A 1 87 ? 8.883 7.34 5.609 1 92.69 87 CYS A O 1
ATOM 681 N N . PHE A 1 88 ? 8.219 7.816 7.758 1 96.75 88 PHE A N 1
ATOM 682 C CA . PHE A 1 88 ? 7.039 6.961 7.719 1 96.75 88 PHE A CA 1
ATOM 683 C C . PHE A 1 88 ? 5.887 7.598 8.484 1 96.75 88 PHE A C 1
ATOM 685 O O . PHE A 1 88 ? 6.07 8.086 9.602 1 96.75 88 PHE A O 1
ATOM 692 N N . ILE A 1 89 ? 4.707 7.508 7.918 1 98 89 ILE A N 1
ATOM 693 C CA . ILE A 1 89 ? 3.514 7.883 8.664 1 98 89 ILE A CA 1
ATOM 694 C C . ILE A 1 89 ? 2.352 6.973 8.273 1 98 89 ILE A C 1
ATOM 696 O O . ILE A 1 89 ? 2.193 6.625 7.102 1 98 89 ILE A O 1
ATOM 700 N N . TYR A 1 90 ? 1.605 6.551 9.242 1 98.25 90 TYR A N 1
ATOM 701 C CA . TYR A 1 90 ? 0.342 5.836 9.117 1 98.25 90 TYR A CA 1
ATOM 702 C C . TYR A 1 90 ? -0.753 6.516 9.93 1 98.25 90 TYR A C 1
ATOM 704 O O . TYR A 1 90 ? -0.684 6.559 11.164 1 98.25 90 TYR A O 1
ATOM 712 N N . MET A 1 91 ? -1.776 6.977 9.227 1 98.88 91 MET A N 1
ATOM 713 C CA . MET A 1 91 ? -2.793 7.777 9.906 1 98.88 91 MET A CA 1
ATOM 714 C C . MET A 1 91 ? -4.168 7.539 9.297 1 98.88 91 MET A C 1
ATOM 716 O O . MET A 1 91 ? -4.281 6.961 8.211 1 98.88 91 MET A O 1
ATOM 720 N N . TYR A 1 92 ? -5.137 7.988 10.008 1 98.69 92 TYR A N 1
ATOM 721 C CA . TYR A 1 92 ? -6.512 8.031 9.523 1 98.69 92 TYR A CA 1
ATOM 722 C C . TYR A 1 92 ? -7.023 9.469 9.461 1 98.69 92 TYR A C 1
ATOM 724 O O . TYR A 1 92 ? -6.852 10.234 10.406 1 98.69 92 TYR A O 1
ATOM 732 N N . LEU A 1 93 ? -7.539 9.82 8.398 1 98.56 93 LEU A N 1
ATOM 733 C CA . LEU A 1 93 ? -8.406 10.992 8.281 1 98.56 93 LEU A CA 1
ATOM 734 C C . LEU A 1 93 ? -9.867 10.578 8.133 1 98.56 93 LEU A C 1
ATOM 736 O O . LEU A 1 93 ? -10.281 10.133 7.059 1 98.56 93 LEU A O 1
ATOM 740 N N . ASN A 1 94 ? -10.594 10.719 9.18 1 97.44 94 ASN A N 1
ATOM 741 C CA . ASN A 1 94 ? -11.883 10.047 9.289 1 97.44 94 ASN A CA 1
ATOM 742 C C . ASN A 1 94 ? -11.734 8.531 9.125 1 97.44 94 ASN A C 1
ATOM 744 O O . ASN A 1 94 ? -11.062 7.883 9.93 1 97.44 94 ASN A O 1
ATOM 748 N N . LYS A 1 95 ? -12.297 8.039 8.125 1 97.5 95 LYS A N 1
ATOM 749 C CA . LYS A 1 95 ? -12.234 6.594 7.953 1 97.5 95 LYS A CA 1
ATOM 750 C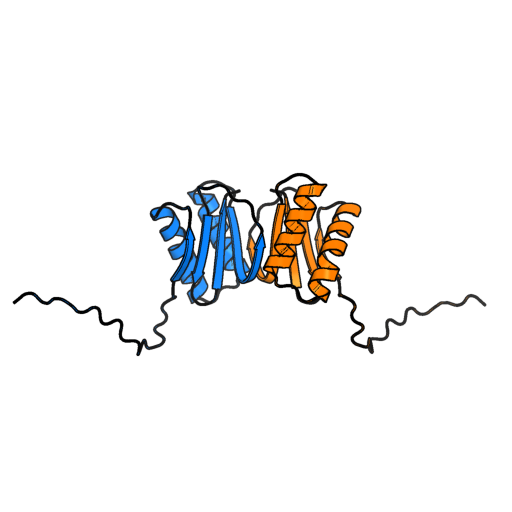 C . LYS A 1 95 ? -11.188 6.211 6.914 1 97.5 95 LYS A C 1
ATOM 752 O O . LYS A 1 95 ? -10.914 5.027 6.703 1 97.5 95 LYS A O 1
ATOM 757 N N . THR A 1 96 ? -10.547 7.184 6.375 1 98.62 96 THR A N 1
ATOM 758 C CA . THR A 1 96 ? -9.57 6.941 5.324 1 98.62 96 THR A CA 1
ATOM 759 C C . THR A 1 96 ? -8.18 6.711 5.922 1 98.62 96 THR A C 1
ATOM 761 O O . THR A 1 96 ? -7.648 7.578 6.617 1 98.62 96 THR A O 1
ATOM 764 N N . ALA A 1 97 ? -7.633 5.582 5.637 1 98.81 97 ALA A N 1
ATOM 765 C CA . ALA A 1 97 ? -6.266 5.277 6.055 1 98.81 97 ALA A CA 1
ATOM 766 C C . ALA A 1 97 ? -5.25 5.793 5.039 1 98.81 97 ALA A C 1
ATOM 768 O O . ALA A 1 97 ? -5.469 5.688 3.828 1 98.81 97 ALA A O 1
ATOM 769 N N . ILE A 1 98 ? -4.137 6.309 5.484 1 98.88 98 ILE A N 1
ATOM 770 C CA . ILE A 1 98 ? -3.049 6.797 4.641 1 98.88 98 ILE A CA 1
ATOM 771 C C . ILE A 1 98 ? -1.712 6.293 5.18 1 98.88 98 ILE A C 1
ATOM 773 O O . ILE A 1 98 ? -1.399 6.48 6.359 1 98.88 98 ILE A O 1
ATOM 777 N N . MET A 1 99 ? -0.954 5.664 4.355 1 98.5 99 MET A N 1
ATOM 778 C CA . MET A 1 99 ? 0.415 5.246 4.641 1 98.5 99 MET A CA 1
ATOM 779 C C . MET A 1 99 ? 1.396 5.875 3.66 1 98.5 99 MET A C 1
ATOM 781 O O . MET A 1 99 ? 1.281 5.676 2.449 1 98.5 99 MET A O 1
ATOM 785 N N . LEU A 1 100 ? 2.316 6.641 4.16 1 98.25 100 LEU A N 1
ATOM 786 C CA . LEU A 1 100 ? 3.297 7.379 3.369 1 98.25 100 LEU A CA 1
ATOM 787 C C . LEU A 1 100 ? 4.703 7.176 3.922 1 98.25 100 LEU A C 1
ATOM 789 O O . LEU A 1 100 ? 4.941 7.371 5.117 1 98.25 100 LEU A O 1
ATOM 793 N N . PHE A 1 101 ? 5.535 6.727 2.994 1 96.56 101 PHE A N 1
ATOM 794 C CA . PHE A 1 101 ? 6.895 6.496 3.465 1 96.56 101 PHE A CA 1
ATOM 795 C C . PHE A 1 101 ? 7.883 6.535 2.305 1 96.56 101 PHE A C 1
ATOM 797 O O . PHE A 1 101 ? 7.488 6.414 1.144 1 96.56 101 PHE A O 1
ATOM 804 N N . LYS A 1 102 ? 9.094 6.734 2.684 1 93.56 102 LYS A N 1
ATOM 805 C CA . LYS A 1 102 ? 10.172 6.7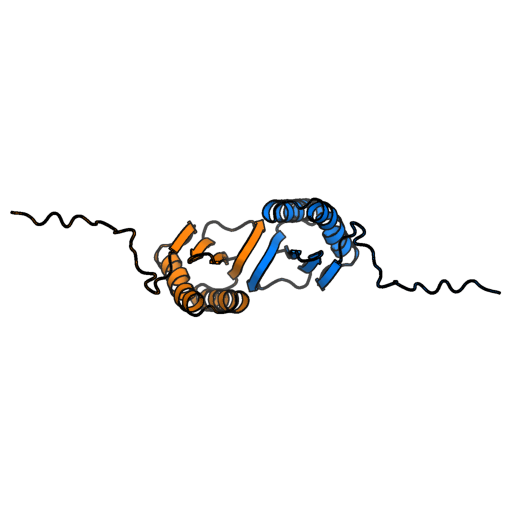58 1.7 1 93.56 102 LYS A CA 1
ATOM 806 C C . LYS A 1 102 ? 10.867 5.402 1.611 1 93.56 102 LYS A C 1
ATOM 808 O O . LYS A 1 102 ? 11.086 4.742 2.629 1 93.56 102 LYS A O 1
ATOM 813 N N . VAL A 1 103 ? 11.234 5.035 0.368 1 87.88 103 VAL A N 1
ATOM 814 C CA . VAL A 1 103 ? 11.969 3.789 0.167 1 87.88 103 VAL A CA 1
ATOM 815 C C . VAL A 1 103 ? 13.438 4.09 -0.117 1 87.88 103 VAL A C 1
ATOM 817 O O . VAL A 1 103 ? 13.766 5.156 -0.644 1 87.88 103 VAL A O 1
ATOM 820 N N . MET B 1 1 ? -14.695 -38.031 -37.531 1 26.16 1 MET B N 1
ATOM 821 C CA . MET B 1 1 ? -15.844 -37.781 -36.656 1 26.16 1 MET B CA 1
ATOM 822 C C . MET B 1 1 ? -15.43 -37 -35.438 1 26.16 1 MET B C 1
ATOM 824 O O . MET B 1 1 ? -15.312 -37.562 -34.344 1 26.16 1 MET B O 1
ATOM 828 N N . ASP B 1 2 ? -14.43 -36.062 -35.438 1 29.06 2 ASP B N 1
ATOM 829 C CA . ASP B 1 2 ? -13.5 -35.438 -34.5 1 29.06 2 ASP B CA 1
ATOM 830 C C . ASP B 1 2 ? -14.227 -34.5 -33.562 1 29.06 2 ASP B C 1
ATOM 832 O O . ASP B 1 2 ? -15.023 -33.656 -34 1 29.06 2 ASP B O 1
ATOM 836 N N . ALA B 1 3 ? -14.5 -34.812 -32.219 1 26.52 3 ALA B N 1
ATOM 837 C CA . ALA B 1 3 ? -15.195 -34.312 -31.031 1 26.52 3 ALA B CA 1
ATOM 838 C C . ALA B 1 3 ? -14.805 -32.875 -30.734 1 26.52 3 ALA B C 1
ATOM 840 O O . ALA B 1 3 ? -13.656 -32.594 -30.375 1 26.52 3 ALA B O 1
ATOM 841 N N . ILE B 1 4 ? -15.141 -31.812 -31.406 1 30.22 4 ILE B N 1
ATOM 842 C CA . ILE B 1 4 ? -15.055 -30.375 -31.203 1 30.22 4 ILE B CA 1
ATOM 843 C C . ILE B 1 4 ? -15.633 -30 -29.844 1 30.22 4 ILE B C 1
ATOM 845 O O . ILE B 1 4 ? -16.844 -30.094 -29.641 1 30.22 4 ILE B O 1
ATOM 849 N N . LYS B 1 5 ? -15.055 -30.391 -28.719 1 31.92 5 LYS B N 1
ATOM 850 C CA . LYS B 1 5 ? -15.414 -30.109 -27.344 1 31.92 5 LYS B CA 1
ATOM 851 C C . LYS B 1 5 ? -15.695 -28.625 -27.141 1 31.92 5 LYS B C 1
ATOM 853 O O . LYS B 1 5 ? -14.805 -27.781 -27.312 1 31.92 5 LYS B O 1
ATOM 858 N N . GLU B 1 6 ? -16.781 -28.016 -27.625 1 29.5 6 GLU B N 1
ATOM 859 C CA . GLU B 1 6 ? -17.438 -26.75 -27.328 1 29.5 6 GLU B CA 1
ATOM 860 C C . GLU B 1 6 ? -17.281 -26.391 -25.859 1 29.5 6 GLU B C 1
ATOM 862 O O . GLU B 1 6 ? -17.75 -27.125 -24.969 1 29.5 6 GLU B O 1
ATOM 867 N N . PHE B 1 7 ? -16.172 -25.734 -25.453 1 31.56 7 PHE B N 1
ATOM 868 C CA . PHE B 1 7 ? -15.797 -25.094 -24.203 1 31.56 7 PHE B CA 1
ATOM 869 C C . PHE B 1 7 ? -16.922 -24.188 -23.688 1 31.56 7 PHE B C 1
ATOM 871 O O . PHE B 1 7 ? -17.016 -23.016 -24.094 1 31.56 7 PHE B O 1
ATOM 878 N N . LEU B 1 8 ? -18.172 -24.484 -23.891 1 34.84 8 LEU B N 1
ATOM 879 C CA . LEU B 1 8 ? -19.281 -23.734 -23.312 1 34.84 8 LEU B CA 1
ATOM 880 C C . LEU B 1 8 ? -19.047 -23.453 -21.828 1 34.84 8 LEU B C 1
ATOM 882 O O . LEU B 1 8 ? -19.078 -24.375 -21 1 34.84 8 LEU B O 1
ATOM 886 N N . GLN B 1 9 ? -18.188 -22.516 -21.453 1 34.28 9 GLN B N 1
ATOM 887 C CA . GLN B 1 9 ? -18.156 -21.938 -20.125 1 34.28 9 GLN B CA 1
ATOM 888 C C . GLN B 1 9 ? -19.562 -21.516 -19.672 1 34.28 9 GLN B C 1
ATOM 890 O O . GLN B 1 9 ? -20.141 -20.594 -20.219 1 34.28 9 GLN B O 1
ATOM 895 N N . SER B 1 10 ? -20.5 -22.359 -19.562 1 35.94 10 SER B N 1
ATOM 896 C CA . SER B 1 10 ? -21.781 -22.172 -18.906 1 35.94 10 SER B CA 1
ATOM 897 C C . SER B 1 10 ? -21.672 -21.219 -17.734 1 35.94 10 SER B C 1
ATOM 899 O O . SER B 1 10 ? -20.766 -21.344 -16.891 1 35.94 10 SER B O 1
ATOM 901 N N . ASP B 1 11 ? -22.109 -19.953 -17.75 1 36.22 11 ASP B N 1
ATOM 902 C CA . ASP B 1 11 ? -22.438 -18.875 -16.828 1 36.22 11 ASP B CA 1
ATOM 903 C C . ASP B 1 11 ? -23.109 -19.422 -15.578 1 36.22 11 ASP B C 1
ATOM 905 O O . ASP B 1 11 ? -23.594 -18.641 -14.742 1 36.22 11 ASP B O 1
ATOM 909 N N . ASP B 1 12 ? -23.969 -20.406 -15.656 1 36.12 12 ASP B N 1
ATOM 910 C CA . ASP B 1 12 ? -24.594 -21.016 -14.484 1 36.12 12 ASP B CA 1
ATOM 911 C C . ASP B 1 12 ? -23.531 -21.469 -13.484 1 36.12 12 ASP B C 1
ATOM 913 O O . ASP B 1 12 ? -23.359 -22.672 -13.266 1 36.12 12 ASP B O 1
ATOM 917 N N . SER B 1 13 ? -22.297 -21.094 -13.688 1 36.5 13 SER B N 1
ATOM 918 C CA . SER B 1 13 ? -21.203 -21.484 -12.797 1 36.5 13 SER B CA 1
ATOM 919 C C . SER B 1 13 ? -21.656 -21.469 -11.336 1 36.5 13 SER B C 1
ATOM 921 O O . SER B 1 13 ? -22.016 -20.422 -10.805 1 36.5 13 SER B O 1
ATOM 923 N N . GLU B 1 14 ? -22.422 -22.328 -10.891 1 37.03 14 GLU B N 1
ATOM 924 C CA . GLU B 1 14 ? -22.453 -22.703 -9.477 1 37.03 14 GLU B CA 1
ATOM 925 C C . GLU B 1 14 ? -21.219 -22.188 -8.75 1 37.03 14 GLU B C 1
ATOM 927 O O . GLU B 1 14 ? -20.141 -22.062 -9.359 1 37.03 14 GLU B O 1
ATOM 932 N N . ASP B 1 15 ? -21.312 -21.234 -7.766 1 43.94 15 ASP B N 1
ATOM 933 C CA . ASP B 1 15 ? -20.328 -20.656 -6.844 1 43.94 15 ASP B CA 1
ATOM 934 C C . ASP B 1 15 ? -19.172 -21.625 -6.605 1 43.94 15 ASP B C 1
ATOM 936 O O . ASP B 1 15 ? -19.188 -22.391 -5.641 1 43.94 15 ASP B O 1
ATOM 940 N N . LYS B 1 16 ? -18.875 -22.531 -7.355 1 48.94 16 LYS B N 1
ATOM 941 C CA . LYS B 1 16 ? -17.781 -23.422 -7.004 1 48.94 16 LYS B CA 1
ATOM 942 C C . LYS B 1 16 ? -16.578 -22.641 -6.469 1 48.94 16 LYS B C 1
ATOM 944 O O . LYS B 1 16 ? -16.359 -21.484 -6.852 1 48.94 16 LYS B O 1
ATOM 949 N N . GLY B 1 17 ? -16.141 -22.812 -5.184 1 62.16 17 GLY B N 1
ATOM 950 C CA . GLY B 1 17 ? -15.117 -22.391 -4.238 1 62.16 17 GLY B CA 1
ATOM 951 C C . GLY B 1 17 ? -13.867 -21.859 -4.91 1 62.16 17 GLY B C 1
ATOM 952 O O . GLY B 1 17 ? -12.82 -21.75 -4.273 1 62.16 17 GLY B O 1
ATOM 953 N N . ASP B 1 18 ? -13.961 -21.719 -6.238 1 84.06 18 ASP B N 1
ATOM 954 C CA . ASP B 1 18 ? -12.703 -21.375 -6.895 1 84.06 18 ASP B CA 1
ATOM 955 C C . ASP B 1 18 ? -12.477 -19.859 -6.883 1 84.06 18 ASP B C 1
ATOM 957 O O . ASP B 1 18 ? -13.422 -19.078 -7.016 1 84.06 18 ASP B O 1
ATOM 961 N N . VAL B 1 19 ? -11.297 -19.484 -6.68 1 92.88 19 VAL B N 1
ATOM 962 C CA . VAL B 1 19 ? -10.852 -18.094 -6.645 1 92.88 19 VAL B CA 1
ATOM 963 C C . VAL B 1 19 ? -10.656 -17.578 -8.062 1 92.88 19 VAL B C 1
ATOM 965 O O . VAL B 1 19 ? -9.969 -18.203 -8.875 1 92.88 19 VAL B O 1
ATOM 968 N N . LYS B 1 20 ? -11.422 -16.469 -8.57 1 96.81 20 LYS B N 1
ATOM 969 C CA . LYS B 1 20 ? -11.164 -15.789 -9.844 1 96.81 20 LYS B CA 1
ATOM 970 C C . LYS B 1 20 ? -9.891 -14.953 -9.773 1 96.81 20 LYS B C 1
ATOM 972 O O . LYS B 1 20 ? -9.727 -14.133 -8.867 1 96.81 20 LYS B O 1
ATOM 977 N N . ILE B 1 21 ? -9.047 -15.195 -10.773 1 97.75 21 ILE B N 1
ATOM 978 C CA . ILE B 1 21 ? -7.758 -14.508 -10.805 1 97.75 21 ILE B CA 1
ATOM 979 C C . ILE B 1 21 ? -7.734 -13.5 -11.945 1 97.75 21 ILE B C 1
ATOM 981 O O . ILE B 1 21 ? -7.984 -13.852 -13.102 1 97.75 21 ILE B O 1
ATOM 985 N N . ASN B 1 22 ? -7.5 -12.258 -11.664 1 98.25 22 ASN B N 1
ATOM 986 C CA . ASN B 1 22 ? -7.34 -11.188 -12.648 1 98.25 22 ASN B CA 1
ATOM 987 C C . ASN B 1 22 ? -6.043 -10.414 -12.422 1 98.25 22 ASN B C 1
ATOM 989 O O . ASN B 1 22 ? -5.965 -9.578 -11.516 1 98.25 22 ASN B O 1
ATOM 993 N N . VAL B 1 23 ? -5.062 -10.672 -13.273 1 98.12 23 VAL B N 1
ATOM 994 C CA . VAL B 1 23 ? -3.795 -9.961 -13.188 1 98.12 23 VAL B CA 1
ATOM 995 C C . VAL B 1 23 ? -3.877 -8.664 -13.984 1 98.12 23 VAL B C 1
ATOM 997 O O . VAL B 1 23 ? -3.957 -8.688 -15.219 1 98.12 23 VAL B O 1
ATOM 1000 N N . LYS B 1 24 ? -3.834 -7.602 -13.25 1 97.88 24 LYS B N 1
ATOM 1001 C CA . LYS B 1 24 ? -3.949 -6.301 -13.906 1 97.88 24 LYS B CA 1
ATOM 1002 C C . LYS B 1 24 ? -2.609 -5.855 -14.484 1 97.88 24 LYS B C 1
ATOM 1004 O O . LYS B 1 24 ? -2.557 -5.297 -15.586 1 97.88 24 LYS B O 1
ATOM 1009 N N . GLN B 1 25 ? -1.523 -5.945 -13.797 1 96.44 25 GLN B N 1
ATOM 1010 C CA . GLN B 1 25 ? -0.162 -5.609 -14.203 1 96.44 25 GLN B CA 1
ATOM 1011 C C . GLN B 1 25 ? 0.847 -6.578 -13.594 1 96.44 25 GLN B C 1
ATOM 1013 O O . GLN B 1 25 ? 0.731 -6.945 -12.422 1 96.44 25 GLN B O 1
ATOM 1018 N N . CYS B 1 26 ? 1.795 -7.023 -14.469 1 96.88 26 CYS B N 1
ATOM 1019 C CA . CYS B 1 26 ? 2.814 -7.938 -13.969 1 96.88 26 CYS B CA 1
ATOM 1020 C C . CYS B 1 26 ? 4.125 -7.766 -14.727 1 96.88 26 CYS B C 1
ATOM 1022 O O . CYS B 1 26 ? 4.145 -7.824 -15.961 1 96.88 26 CYS B O 1
ATOM 1024 N N . GLU B 1 27 ? 5.188 -7.5 -14.008 1 95.44 27 GLU B N 1
ATOM 1025 C CA . GLU B 1 27 ? 6.547 -7.461 -14.531 1 95.44 27 GLU B CA 1
ATOM 1026 C C . GLU B 1 27 ? 7.406 -8.57 -13.922 1 95.44 27 GLU B C 1
ATOM 1028 O O . GLU B 1 27 ? 8.633 -8.461 -13.891 1 95.44 27 GLU B O 1
ATOM 1033 N N . MET B 1 28 ? 6.809 -9.641 -13.453 1 95.19 28 MET B N 1
ATOM 1034 C CA . MET B 1 28 ? 7.473 -10.82 -12.898 1 95.19 28 MET B CA 1
ATOM 1035 C C . MET B 1 28 ? 7.543 -11.945 -13.93 1 95.19 28 MET B C 1
ATOM 1037 O O . MET B 1 28 ? 6.648 -12.086 -14.758 1 95.19 28 MET B O 1
ATOM 1041 N N . PRO B 1 29 ? 8.633 -12.734 -13.852 1 95.06 29 PRO B N 1
ATOM 1042 C CA . PRO B 1 29 ? 8.617 -13.945 -14.672 1 95.06 29 PRO B CA 1
ATOM 1043 C C . PRO B 1 29 ? 7.48 -14.898 -14.297 1 95.06 29 PRO B C 1
ATOM 1045 O O . PRO B 1 29 ? 6.949 -14.82 -13.188 1 95.06 29 PRO B O 1
ATOM 1048 N N . ASP B 1 30 ? 7.129 -15.789 -15.203 1 95.81 30 ASP B N 1
ATOM 1049 C CA . ASP B 1 30 ? 5.965 -16.656 -15.047 1 95.81 30 ASP B CA 1
ATOM 1050 C C . ASP B 1 30 ? 6.055 -17.469 -13.758 1 95.81 30 ASP B C 1
ATOM 1052 O O . ASP B 1 30 ? 5.051 -17.672 -13.07 1 95.81 30 ASP B O 1
ATOM 1056 N N . ASP B 1 31 ? 7.191 -17.953 -13.547 1 96.44 31 ASP B N 1
ATOM 1057 C CA . ASP B 1 31 ? 7.348 -18.781 -12.352 1 96.44 31 ASP B CA 1
ATOM 1058 C C . ASP B 1 31 ? 7.074 -17.953 -11.094 1 96.44 31 ASP B C 1
ATOM 1060 O O . ASP B 1 31 ? 6.449 -18.453 -10.148 1 96.44 31 ASP B O 1
ATOM 1064 N N . MET B 1 32 ? 7.57 -16.719 -11.039 1 97.06 32 MET B N 1
ATOM 1065 C CA . MET B 1 32 ? 7.359 -15.836 -9.898 1 97.06 32 MET B CA 1
ATOM 1066 C C . MET B 1 32 ? 5.891 -15.438 -9.789 1 97.06 32 MET B C 1
ATOM 1068 O O . MET B 1 32 ? 5.328 -15.43 -8.688 1 97.06 32 MET B O 1
ATOM 1072 N N . LYS B 1 33 ? 5.305 -15.148 -10.867 1 97.75 33 LYS B N 1
ATOM 1073 C CA . LYS B 1 33 ? 3.881 -14.828 -10.922 1 97.75 33 LYS B CA 1
ATOM 1074 C C . LYS B 1 33 ? 3.037 -15.984 -10.375 1 97.75 33 LYS B C 1
ATOM 1076 O O . LYS B 1 33 ? 2.121 -15.766 -9.578 1 97.75 33 LYS B O 1
ATOM 1081 N N . GLU B 1 34 ? 3.338 -17.141 -10.812 1 98 34 GLU B N 1
ATOM 1082 C CA . GLU B 1 34 ? 2.625 -18.328 -10.344 1 98 34 GLU B CA 1
ATOM 1083 C C . GLU B 1 34 ? 2.822 -18.531 -8.844 1 98 34 GLU B C 1
ATOM 1085 O O . GLU B 1 34 ? 1.885 -18.906 -8.133 1 98 34 GLU B O 1
ATOM 1090 N N . HIS B 1 35 ? 4.051 -18.312 -8.461 1 98.25 35 HIS B N 1
ATOM 1091 C CA . HIS B 1 35 ? 4.336 -18.422 -7.035 1 98.25 35 HIS B CA 1
ATOM 1092 C C . HIS B 1 35 ? 3.5 -17.438 -6.223 1 98.25 35 HIS B C 1
ATOM 1094 O O . HIS B 1 35 ? 2.941 -17.812 -5.184 1 98.25 35 HIS B O 1
ATOM 1100 N N . ALA B 1 36 ? 3.385 -16.188 -6.633 1 98.62 36 ALA B N 1
ATOM 1101 C CA . ALA B 1 36 ? 2.58 -15.172 -5.957 1 98.62 36 ALA B CA 1
ATOM 1102 C C . ALA B 1 36 ? 1.114 -15.594 -5.891 1 98.62 36 ALA B C 1
ATOM 1104 O O . ALA B 1 36 ? 0.495 -15.539 -4.824 1 98.62 36 ALA B O 1
ATOM 1105 N N . THR B 1 37 ? 0.6 -16.062 -6.992 1 98.5 37 THR B N 1
ATOM 1106 C CA . THR B 1 37 ? -0.803 -16.453 -7.086 1 98.5 37 THR B CA 1
ATOM 1107 C C . THR B 1 37 ? -1.084 -17.672 -6.215 1 98.5 37 THR B C 1
ATOM 1109 O O . THR B 1 37 ? -2.076 -17.703 -5.484 1 98.5 37 THR B O 1
ATOM 1112 N N . ASN B 1 38 ? -0.213 -18.594 -6.297 1 98.12 38 ASN B N 1
ATOM 1113 C CA . ASN B 1 38 ? -0.397 -19.828 -5.539 1 98.12 38 ASN B CA 1
ATOM 1114 C C . ASN B 1 38 ? -0.278 -19.594 -4.035 1 98.12 38 ASN B C 1
ATOM 1116 O O . ASN B 1 38 ? -0.925 -20.266 -3.238 1 98.12 38 ASN B O 1
ATOM 1120 N N . THR B 1 39 ? 0.559 -18.672 -3.658 1 98.69 39 THR B N 1
ATOM 1121 C CA . THR B 1 39 ? 0.71 -18.312 -2.25 1 98.69 39 THR B CA 1
ATOM 1122 C C . THR B 1 39 ? -0.524 -17.578 -1.74 1 98.69 39 THR B C 1
ATOM 1124 O O . THR B 1 39 ? -1.001 -17.844 -0.635 1 98.69 39 THR B O 1
ATOM 1127 N N . ALA B 1 40 ? -1.102 -16.719 -2.533 1 98.75 40 ALA B N 1
ATOM 1128 C CA . ALA B 1 40 ? -2.18 -15.836 -2.107 1 98.75 40 ALA B CA 1
ATOM 1129 C C . ALA B 1 40 ? -3.529 -16.547 -2.158 1 98.75 40 ALA B C 1
ATOM 1131 O O . ALA B 1 40 ? -4.402 -16.297 -1.324 1 98.75 40 ALA B O 1
ATOM 1132 N N . THR B 1 41 ? -3.73 -17.438 -3.088 1 98.56 41 THR B N 1
ATOM 1133 C CA . THR B 1 41 ? -5.035 -18 -3.426 1 98.56 41 THR B CA 1
ATOM 1134 C C . THR B 1 41 ? -5.637 -18.734 -2.229 1 98.56 41 THR B C 1
ATOM 1136 O O . THR B 1 41 ? -6.777 -18.469 -1.847 1 98.56 41 THR B O 1
ATOM 1139 N N . PRO B 1 42 ? -4.898 -19.625 -1.561 1 98.31 42 PRO B N 1
ATOM 1140 C CA . PRO B 1 42 ? -5.516 -20.297 -0.417 1 98.31 42 PRO B CA 1
ATOM 1141 C C . PRO B 1 42 ? -5.883 -19.328 0.709 1 98.31 42 PRO B C 1
ATOM 1143 O O . PRO B 1 42 ? -6.871 -19.547 1.415 1 98.31 42 PRO B O 1
ATOM 1146 N N . LEU B 1 43 ? -5.078 -18.297 0.903 1 98.62 43 LEU B N 1
ATOM 1147 C CA . LEU B 1 43 ? -5.32 -17.328 1.975 1 98.62 43 LEU B CA 1
ATOM 1148 C C . LEU B 1 43 ? -6.594 -16.531 1.712 1 98.62 43 LEU B C 1
ATOM 1150 O O . LEU B 1 43 ? -7.363 -16.266 2.635 1 98.62 43 LEU B O 1
ATOM 1154 N N . VAL B 1 44 ? -6.793 -16.234 0.461 1 98.31 44 VAL B N 1
ATOM 1155 C CA . VAL B 1 44 ? -7.996 -15.516 0.069 1 98.31 44 VAL B CA 1
ATOM 1156 C C . VAL B 1 44 ? -9.219 -16.422 0.202 1 98.31 44 VAL B C 1
ATOM 1158 O O . VAL B 1 44 ? -10.266 -16 0.691 1 98.31 44 VAL B O 1
ATOM 1161 N N . LYS B 1 45 ? -9.055 -17.641 -0.222 1 96.81 45 LYS B N 1
ATOM 1162 C CA . LYS B 1 45 ? -10.133 -18.609 -0.109 1 96.81 45 LYS B CA 1
ATOM 1163 C C . LYS B 1 45 ? -10.562 -18.797 1.346 1 96.81 45 LYS B C 1
ATOM 1165 O O . LYS B 1 45 ? -11.75 -18.938 1.637 1 96.81 45 LYS B O 1
ATOM 1170 N N . GLU B 1 46 ? -9.617 -18.734 2.203 1 97.62 46 GLU B N 1
ATOM 1171 C CA . GLU B 1 46 ? -9.867 -18.922 3.629 1 97.62 46 GLU B CA 1
ATOM 1172 C C . GLU B 1 46 ? -10.328 -17.625 4.281 1 97.62 46 GLU B C 1
ATOM 1174 O O . GLU B 1 46 ? -10.586 -17.578 5.484 1 97.62 46 GLU B O 1
ATOM 1179 N N . LYS B 1 47 ? -10.406 -16.562 3.549 1 97.06 47 LYS B N 1
ATOM 1180 C CA . LYS B 1 47 ? -10.844 -15.25 4 1 97.06 47 LYS B CA 1
ATOM 1181 C C . LYS B 1 47 ? -9.969 -14.734 5.137 1 97.06 47 LYS B C 1
ATOM 1183 O O . LYS B 1 47 ? -10.477 -14.25 6.152 1 97.06 47 LYS B O 1
ATOM 1188 N N . LYS B 1 48 ? -8.633 -14.984 4.953 1 98.5 48 LYS B N 1
ATOM 1189 C CA . LYS B 1 48 ? -7.699 -14.406 5.914 1 98.5 48 LYS B CA 1
ATOM 1190 C C . LYS B 1 48 ? -7.746 -12.883 5.871 1 98.5 48 LYS B C 1
ATOM 1192 O O . LYS B 1 48 ? -8.016 -12.289 4.824 1 98.5 48 LYS B O 1
ATOM 1197 N N . PRO B 1 49 ? -7.508 -12.289 7.027 1 98.69 49 PRO B N 1
ATOM 1198 C CA . PRO B 1 49 ? -7.43 -10.828 7.023 1 98.69 49 PRO B CA 1
ATOM 1199 C C . PRO B 1 49 ? -6.383 -10.289 6.051 1 98.69 49 PRO B C 1
ATOM 1201 O O . PRO B 1 49 ? -5.34 -10.922 5.852 1 98.69 49 PRO B O 1
ATOM 1204 N N . HIS B 1 50 ? -6.695 -9.148 5.5 1 98.81 50 HIS B N 1
ATOM 1205 C CA . HIS B 1 50 ? -5.812 -8.539 4.516 1 98.81 50 HIS B CA 1
ATOM 1206 C C . HIS B 1 50 ? -4.379 -8.453 5.035 1 98.81 50 HIS B C 1
ATOM 1208 O O . HIS B 1 50 ? -3.434 -8.797 4.324 1 98.81 50 HIS B O 1
ATOM 1214 N N . LYS B 1 51 ? -4.172 -8.055 6.215 1 98.62 51 LYS B N 1
ATOM 1215 C CA . LYS B 1 51 ? -2.844 -7.918 6.809 1 98.62 51 LYS B CA 1
ATOM 1216 C C . LYS B 1 51 ? -2.119 -9.258 6.848 1 98.62 51 LYS B C 1
ATOM 1218 O O . LYS B 1 51 ? -0.906 -9.32 6.637 1 98.62 51 LYS B O 1
ATOM 1223 N N . ASP B 1 52 ? -2.82 -10.297 7.086 1 98.75 52 ASP B N 1
ATOM 1224 C CA . ASP B 1 52 ? -2.217 -11.625 7.156 1 98.75 52 ASP B CA 1
ATOM 1225 C C . ASP B 1 52 ? -1.789 -12.109 5.773 1 98.75 52 ASP B C 1
ATOM 1227 O O . ASP B 1 52 ? -0.731 -12.719 5.621 1 98.75 52 ASP B O 1
ATOM 1231 N N . ILE B 1 53 ? -2.605 -11.828 4.828 1 98.88 53 ILE B N 1
ATOM 1232 C CA . ILE B 1 53 ? -2.258 -12.188 3.459 1 98.88 53 ILE B CA 1
ATOM 1233 C C . ILE B 1 53 ? -1.016 -11.414 3.021 1 98.88 53 ILE B C 1
ATOM 1235 O O . ILE B 1 53 ? -0.077 -12 2.471 1 98.88 53 ILE B O 1
ATOM 1239 N N . ALA B 1 54 ? -0.979 -10.148 3.334 1 98.88 54 ALA B N 1
ATOM 1240 C CA . ALA B 1 54 ? 0.168 -9.312 2.99 1 98.88 54 ALA B CA 1
ATOM 1241 C C . ALA B 1 54 ? 1.44 -9.828 3.658 1 98.88 54 ALA B C 1
ATOM 1243 O O . ALA B 1 54 ? 2.488 -9.93 3.018 1 98.88 54 ALA B O 1
ATOM 1244 N N . SER B 1 55 ? 1.284 -10.172 4.887 1 98.81 55 SER B N 1
ATOM 1245 C CA . SER B 1 55 ? 2.432 -10.656 5.648 1 98.81 55 SER B CA 1
ATOM 1246 C C . SER B 1 55 ? 2.949 -11.977 5.094 1 98.81 55 SER B C 1
ATOM 1248 O O . SER B 1 55 ? 4.16 -12.18 4.992 1 98.81 55 SER B O 1
ATOM 1250 N N . ALA B 1 56 ? 2.061 -12.805 4.742 1 98.75 56 ALA B N 1
ATOM 1251 C CA . ALA B 1 56 ? 2.449 -14.102 4.203 1 98.75 56 ALA B CA 1
ATOM 1252 C C . ALA B 1 56 ? 3.188 -13.945 2.875 1 98.75 56 ALA B C 1
ATOM 1254 O O . ALA B 1 56 ? 4.223 -14.578 2.656 1 98.75 56 ALA B O 1
ATOM 1255 N N . LEU B 1 57 ? 2.639 -13.117 2.037 1 98.81 57 LEU B N 1
ATOM 1256 C CA . LEU B 1 57 ? 3.258 -12.898 0.734 1 98.81 57 LEU B CA 1
ATOM 1257 C C . LEU B 1 57 ? 4.629 -12.258 0.886 1 98.81 57 LEU B C 1
ATOM 1259 O O . LEU B 1 57 ? 5.598 -12.695 0.259 1 98.81 57 LEU B O 1
ATOM 1263 N N . LYS B 1 58 ? 4.688 -11.25 1.631 1 98.38 58 LYS B N 1
ATOM 1264 C CA . LYS B 1 58 ? 5.961 -10.57 1.839 1 98.38 58 LYS B CA 1
ATOM 1265 C C . LYS B 1 58 ? 7.016 -11.531 2.387 1 98.38 58 LYS B C 1
ATOM 1267 O O . LYS B 1 58 ? 8.141 -11.57 1.891 1 98.38 58 LYS B O 1
ATOM 1272 N N . LYS B 1 59 ? 6.684 -12.25 3.432 1 98.25 59 LYS B N 1
ATOM 1273 C CA . LYS B 1 59 ? 7.613 -13.188 4.059 1 98.25 59 LYS B CA 1
ATOM 1274 C C . LYS B 1 59 ? 8.07 -14.25 3.066 1 98.25 59 LYS B C 1
ATOM 1276 O O . LYS B 1 59 ? 9.266 -14.547 2.973 1 98.25 59 LYS B O 1
ATOM 1281 N N . GLU B 1 60 ? 7.125 -14.836 2.381 1 98.5 60 GLU B N 1
ATOM 1282 C CA . GLU B 1 60 ? 7.422 -15.867 1.396 1 98.5 60 GLU B CA 1
ATOM 1283 C C . GLU B 1 60 ? 8.367 -15.352 0.317 1 98.5 60 GLU B C 1
ATOM 1285 O O . GLU B 1 60 ? 9.344 -16.016 -0.036 1 98.5 60 GLU B O 1
ATOM 1290 N N . PHE B 1 61 ? 8.18 -14.18 -0.11 1 97.94 61 PHE B N 1
ATOM 1291 C CA . PHE B 1 61 ? 8.977 -13.648 -1.214 1 97.94 61 PHE B CA 1
ATOM 1292 C C . PHE B 1 61 ? 10.312 -13.125 -0.716 1 97.94 61 PHE B C 1
ATOM 1294 O O . PHE B 1 61 ? 11.328 -13.242 -1.405 1 97.94 61 PHE B O 1
ATOM 1301 N N . ASP B 1 62 ? 10.32 -12.555 0.44 1 97.25 62 ASP B N 1
ATOM 1302 C CA . ASP B 1 62 ? 11.602 -12.188 1.03 1 97.25 62 ASP B CA 1
ATOM 1303 C C . ASP B 1 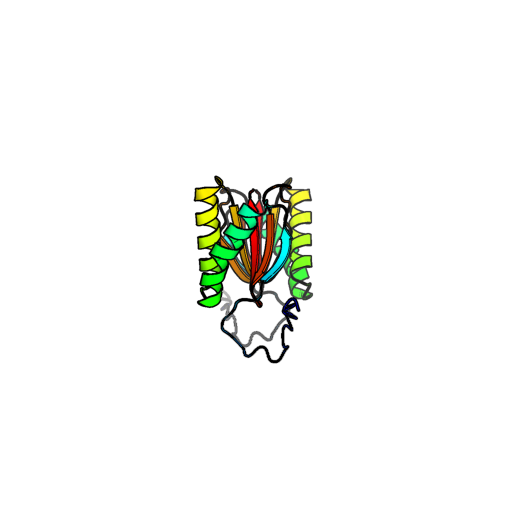62 ? 12.5 -13.406 1.189 1 97.25 62 ASP B C 1
ATOM 1305 O O . ASP B 1 62 ? 13.719 -13.312 1.013 1 97.25 62 ASP B O 1
ATOM 1309 N N . SER B 1 63 ? 11.906 -14.469 1.533 1 97.81 63 SER B N 1
ATOM 1310 C CA . SER B 1 63 ? 12.656 -15.695 1.777 1 97.81 63 SER B CA 1
ATOM 1311 C C . SER B 1 63 ? 13.156 -16.312 0.472 1 97.81 63 SER B C 1
ATOM 1313 O O . SER B 1 63 ? 14.32 -16.703 0.373 1 97.81 63 SER B O 1
ATOM 1315 N N . LYS B 1 64 ? 12.367 -16.234 -0.504 1 97.06 64 LYS B N 1
ATOM 1316 C CA . LYS B 1 64 ? 12.695 -16.953 -1.733 1 97.06 64 LYS B CA 1
ATOM 1317 C C . LYS B 1 64 ? 13.492 -16.062 -2.689 1 97.06 64 LYS B C 1
ATOM 1319 O O . LYS B 1 64 ? 14.367 -16.562 -3.41 1 97.06 64 LYS B O 1
ATOM 1324 N N . TYR B 1 65 ? 13.164 -14.82 -2.793 1 95.25 65 TYR B N 1
ATOM 1325 C CA . TYR B 1 65 ? 13.727 -13.969 -3.838 1 95.25 65 TYR B CA 1
ATOM 1326 C C . TYR B 1 65 ? 14.547 -12.836 -3.236 1 95.25 65 TYR B C 1
ATOM 1328 O O . TYR B 1 65 ? 14.867 -11.859 -3.922 1 95.25 65 TYR B O 1
ATOM 1336 N N . GLU B 1 66 ? 14.945 -12.859 -2.002 1 93 66 GLU B N 1
ATOM 1337 C CA . GLU B 1 66 ? 15.773 -11.891 -1.295 1 93 66 GLU B CA 1
ATOM 1338 C C . GLU B 1 66 ? 14.977 -10.633 -0.958 1 93 66 GLU B C 1
ATOM 1340 O O . GLU B 1 66 ? 14.195 -10.148 -1.778 1 93 66 GLU B O 1
ATOM 1345 N N . PRO B 1 67 ? 15.188 -10.102 0.112 1 93.31 67 PRO B N 1
ATOM 1346 C CA . PRO B 1 67 ? 14.523 -8.867 0.546 1 93.31 67 PRO B CA 1
ATOM 1347 C C . PRO B 1 67 ? 14.883 -7.664 -0.326 1 93.31 67 PRO B C 1
ATOM 1349 O O . PRO B 1 67 ? 15.898 -7.688 -1.025 1 93.31 67 PRO B O 1
ATOM 1352 N N . THR B 1 68 ? 13.984 -6.746 -0.356 1 92.62 68 THR B N 1
ATOM 1353 C CA . THR B 1 68 ? 12.844 -6.52 0.522 1 92.62 68 THR B CA 1
ATOM 1354 C C . THR B 1 68 ? 11.57 -6.309 -0.292 1 92.62 68 THR B C 1
ATOM 1356 O O . THR B 1 68 ? 11.539 -5.48 -1.206 1 92.62 68 THR B O 1
ATOM 1359 N N . PHE B 1 69 ? 10.523 -7.008 -0.146 1 95.75 69 PHE B N 1
ATOM 1360 C CA . PHE B 1 69 ? 9.242 -6.871 -0.82 1 95.75 69 PHE B CA 1
ATOM 1361 C C . PHE B 1 69 ? 8.273 -6.039 0.015 1 95.75 69 PHE B C 1
ATOM 1363 O O . PHE B 1 69 ? 8.406 -5.965 1.238 1 95.75 69 PHE B O 1
ATOM 1370 N N . ILE B 1 70 ? 7.383 -5.367 -0.654 1 96.88 70 ILE B N 1
ATOM 1371 C CA . ILE B 1 70 ? 6.215 -4.707 -0.077 1 96.88 70 ILE B CA 1
ATOM 1372 C C . ILE B 1 70 ? 4.941 -5.359 -0.605 1 96.88 70 ILE B C 1
ATOM 1374 O O . ILE B 1 70 ? 4.84 -5.664 -1.796 1 96.88 70 ILE B O 1
ATOM 1378 N N . CYS B 1 71 ? 4.02 -5.594 0.268 1 98.44 71 CYS B N 1
ATOM 1379 C CA . CYS B 1 71 ? 2.748 -6.164 -0.166 1 98.44 71 CYS B CA 1
ATOM 1380 C C . CYS B 1 71 ? 1.575 -5.391 0.425 1 98.44 71 CYS B C 1
ATOM 1382 O O . CYS B 1 71 ? 1.536 -5.141 1.631 1 98.44 71 CYS B O 1
ATOM 1384 N N . ILE B 1 72 ? 0.697 -4.977 -0.415 1 98.75 72 ILE B N 1
ATOM 1385 C CA . ILE B 1 72 ? -0.56 -4.332 -0.049 1 98.75 72 ILE B CA 1
ATOM 1386 C C . ILE B 1 72 ? -1.733 -5.207 -0.486 1 98.75 72 ILE B C 1
ATOM 1388 O O . ILE B 1 72 ? -1.77 -5.684 -1.622 1 98.75 72 ILE B O 1
ATOM 1392 N N . VAL B 1 73 ? -2.656 -5.449 0.393 1 98.94 73 VAL B N 1
ATOM 1393 C CA . VAL B 1 73 ? -3.85 -6.242 0.116 1 98.94 73 VAL B CA 1
ATOM 1394 C C . VAL B 1 73 ? -5.094 -5.484 0.58 1 98.94 73 VAL B C 1
ATOM 1396 O O . VAL B 1 73 ? -5.113 -4.926 1.68 1 98.94 73 VAL B O 1
ATOM 1399 N N . GLY B 1 74 ? -6.09 -5.508 -0.268 1 98.88 74 GLY B N 1
ATOM 1400 C CA . GLY B 1 74 ? -7.297 -4.832 0.178 1 98.88 74 GLY B CA 1
ATOM 1401 C C . GLY B 1 74 ? -8.43 -4.906 -0.829 1 98.88 74 GLY B C 1
ATOM 1402 O O . GLY B 1 74 ? -8.242 -5.398 -1.944 1 98.88 74 GLY B O 1
ATOM 1403 N N . THR B 1 75 ? -9.602 -4.398 -0.443 1 98.69 75 THR B N 1
ATOM 1404 C CA . THR B 1 75 ? -10.766 -4.359 -1.317 1 98.69 75 THR B CA 1
ATOM 1405 C C . THR B 1 75 ? -11.078 -2.926 -1.736 1 98.69 75 THR B C 1
ATOM 1407 O O . THR B 1 75 ? -11.859 -2.699 -2.666 1 98.69 75 THR B O 1
ATOM 1410 N N . ASP B 1 76 ? -10.438 -1.949 -0.986 1 98.62 76 ASP B N 1
ATOM 1411 C CA . ASP B 1 76 ? -10.656 -0.542 -1.302 1 98.62 76 ASP B CA 1
ATOM 1412 C C . ASP B 1 76 ? -9.43 0.299 -0.959 1 98.62 76 ASP B C 1
ATOM 1414 O O . ASP B 1 76 ? -9.312 0.815 0.154 1 98.62 76 ASP B O 1
ATOM 1418 N N . PHE B 1 77 ? -8.586 0.495 -1.949 1 98.75 77 PHE B N 1
ATOM 1419 C CA . PHE B 1 77 ? -7.41 1.334 -1.769 1 98.75 77 PHE B CA 1
ATOM 1420 C C . PHE B 1 77 ? -6.891 1.836 -3.111 1 98.75 77 PHE B C 1
ATOM 1422 O O . PHE B 1 77 ? -7.238 1.29 -4.16 1 98.75 77 PHE B O 1
ATOM 1429 N N . GLY B 1 78 ? -6.172 2.875 -3.078 1 98.56 78 GLY B N 1
ATOM 1430 C CA . GLY B 1 78 ? -5.328 3.396 -4.145 1 98.56 78 GLY B CA 1
ATOM 1431 C C . GLY B 1 78 ? -3.883 3.576 -3.725 1 98.56 78 GLY B C 1
ATOM 1432 O O . GLY B 1 78 ? -3.582 3.654 -2.531 1 98.56 78 GLY B O 1
ATOM 1433 N N . SER B 1 79 ? -3.043 3.547 -4.75 1 98.12 79 SER B N 1
ATOM 1434 C CA . SER B 1 79 ? -1.623 3.654 -4.426 1 98.12 79 SER B CA 1
ATOM 1435 C C . SER B 1 79 ? -0.879 4.48 -5.473 1 98.12 79 SER B C 1
ATOM 1437 O O . SER B 1 79 ? -1.362 4.652 -6.594 1 98.12 79 SER B O 1
ATOM 1439 N N . SER B 1 80 ? 0.125 5.039 -5.043 1 97.75 80 SER B N 1
ATOM 1440 C CA . SER B 1 80 ? 1.115 5.648 -5.926 1 97.75 80 SER B CA 1
ATOM 1441 C C . SER B 1 80 ? 2.529 5.227 -5.543 1 97.75 80 SER B C 1
ATOM 1443 O O . SER B 1 80 ? 2.998 5.527 -4.441 1 97.75 80 SER B O 1
ATOM 1445 N N . ILE B 1 81 ? 3.119 4.445 -6.434 1 93.88 81 ILE B N 1
ATOM 1446 C CA . ILE B 1 81 ? 4.438 3.883 -6.152 1 93.88 81 ILE B CA 1
ATOM 1447 C C . ILE B 1 81 ? 5.328 4.008 -7.387 1 93.88 81 ILE B C 1
ATOM 1449 O O . ILE B 1 81 ? 4.828 4.148 -8.508 1 93.88 81 ILE B O 1
ATOM 1453 N N . THR B 1 82 ? 6.648 4.066 -7.172 1 86.44 82 THR B N 1
ATOM 1454 C CA . THR B 1 82 ? 7.645 3.916 -8.227 1 86.44 82 THR B CA 1
ATOM 1455 C C . THR B 1 82 ? 8.406 2.604 -8.07 1 86.44 82 THR B C 1
ATOM 1457 O O . THR B 1 82 ? 9.055 2.373 -7.051 1 86.44 82 THR B O 1
ATOM 1460 N N . HIS B 1 83 ? 8.094 1.689 -8.969 1 74.69 83 HIS B N 1
ATOM 1461 C CA . HIS B 1 83 ? 8.742 0.39 -8.82 1 74.69 83 HIS B CA 1
ATOM 1462 C C . HIS B 1 83 ? 9.766 0.158 -9.922 1 74.69 83 HIS B C 1
ATOM 1464 O O . HIS B 1 83 ? 9.789 0.882 -10.922 1 74.69 83 HIS B O 1
ATOM 1470 N N . THR B 1 84 ? 10.727 -0.782 -9.492 1 75.06 84 THR B N 1
ATOM 1471 C CA . THR B 1 84 ? 11.68 -1.229 -10.5 1 75.06 84 THR B CA 1
ATOM 1472 C C . THR B 1 84 ? 11.047 -2.25 -11.438 1 75.06 84 THR B C 1
ATOM 1474 O O . THR B 1 84 ? 10.016 -2.844 -11.109 1 75.06 84 THR B O 1
ATOM 1477 N N . LYS B 1 85 ? 11.414 -2.463 -12.664 1 71.81 85 LYS B N 1
ATOM 1478 C CA . LYS B 1 85 ? 10.812 -3.207 -13.766 1 71.81 85 LYS B CA 1
ATOM 1479 C C . LYS B 1 85 ? 10.883 -4.711 -13.516 1 71.81 85 LYS B C 1
ATOM 1481 O O . LYS B 1 85 ? 10.102 -5.477 -14.086 1 71.81 85 LYS B O 1
ATOM 1486 N N . ASP B 1 86 ? 11.352 -5.145 -12.422 1 76.81 86 ASP B N 1
ATOM 1487 C CA . ASP B 1 86 ? 11.562 -6.578 -12.578 1 76.81 86 ASP B CA 1
ATOM 1488 C C . ASP B 1 86 ? 10.859 -7.363 -11.469 1 76.81 86 ASP B C 1
ATOM 1490 O O . ASP B 1 86 ? 10.922 -8.594 -11.438 1 76.81 86 ASP B O 1
ATOM 1494 N N . CYS B 1 87 ? 10.109 -6.777 -10.672 1 92.5 87 CYS B N 1
ATOM 1495 C CA . CYS B 1 87 ? 9.477 -7.539 -9.594 1 92.5 87 CYS B CA 1
ATOM 1496 C C . CYS B 1 87 ? 8.242 -6.824 -9.07 1 92.5 87 CYS B C 1
ATOM 1498 O O . CYS B 1 87 ? 8.258 -6.262 -7.977 1 92.5 87 CYS B O 1
ATOM 1500 N N . PHE B 1 88 ? 7.184 -6.832 -9.93 1 96.69 88 PHE B N 1
ATOM 1501 C CA . PHE B 1 88 ? 5.93 -6.176 -9.586 1 96.69 88 PHE B CA 1
ATOM 1502 C C . PHE B 1 88 ? 4.738 -7 -10.062 1 96.69 88 PHE B C 1
ATOM 1504 O O . PHE B 1 88 ? 4.719 -7.477 -11.195 1 96.69 88 PHE B O 1
ATOM 1511 N N . ILE B 1 89 ? 3.74 -7.098 -9.227 1 98 89 ILE B N 1
ATOM 1512 C CA . ILE B 1 89 ? 2.473 -7.672 -9.672 1 98 89 ILE B CA 1
ATOM 1513 C C . ILE B 1 89 ? 1.313 -6.949 -8.992 1 98 89 ILE B C 1
ATOM 1515 O O . ILE B 1 89 ? 1.395 -6.605 -7.809 1 98 89 ILE B O 1
ATOM 1519 N N . TYR B 1 90 ? 0.29 -6.676 -9.742 1 98.25 90 TYR B N 1
ATOM 1520 C CA . TYR B 1 90 ? -1.002 -6.16 -9.297 1 98.25 90 TYR B CA 1
ATOM 1521 C C . TYR B 1 90 ? -2.143 -7.02 -9.836 1 98.25 90 TYR B C 1
ATOM 1523 O O . TYR B 1 90 ? -2.369 -7.078 -11.047 1 98.25 90 TYR B O 1
ATOM 1531 N N . MET B 1 91 ? -2.869 -7.613 -8.906 1 98.88 91 MET B N 1
ATOM 1532 C CA . MET B 1 91 ? -3.883 -8.578 -9.328 1 98.88 91 MET B CA 1
ATOM 1533 C C . MET B 1 91 ? -5.09 -8.539 -8.398 1 98.88 91 MET B C 1
ATOM 1535 O O . MET B 1 91 ? -5.023 -7.965 -7.312 1 98.88 91 MET B O 1
ATOM 1539 N N . TYR B 1 92 ? -6.113 -9.148 -8.875 1 98.69 92 TYR B N 1
ATOM 1540 C CA . TYR B 1 92 ? -7.305 -9.398 -8.07 1 98.69 92 TYR B CA 1
ATOM 1541 C C . TYR B 1 92 ? -7.551 -10.891 -7.91 1 98.69 92 TYR B C 1
ATOM 1543 O O . TYR B 1 92 ? -7.492 -11.641 -8.883 1 98.69 92 TYR B O 1
ATOM 1551 N N . LEU B 1 93 ? -7.746 -11.305 -6.762 1 98.56 93 LEU B N 1
ATOM 1552 C CA . LEU B 1 93 ? -8.359 -12.594 -6.461 1 98.56 93 LEU B CA 1
ATOM 1553 C C . LEU B 1 93 ? -9.781 -12.414 -5.953 1 98.56 93 LEU B C 1
ATOM 1555 O O . LEU B 1 93 ? -9.992 -12.031 -4.801 1 98.56 93 LEU B O 1
ATOM 1559 N N . ASN B 1 94 ? -10.711 -12.695 -6.793 1 97.44 94 ASN B N 1
ATOM 1560 C CA . ASN B 1 94 ? -12.078 -12.234 -6.57 1 97.44 94 ASN B CA 1
ATOM 1561 C C . ASN B 1 94 ? -12.141 -10.719 -6.422 1 97.44 94 ASN B C 1
ATOM 1563 O O . ASN B 1 94 ? -11.805 -9.984 -7.355 1 97.44 94 ASN B O 1
ATOM 1567 N N . LYS B 1 95 ? -12.516 -10.297 -5.305 1 97.5 95 LYS B N 1
ATOM 1568 C CA . LYS B 1 95 ? -12.641 -8.859 -5.121 1 97.5 95 LYS B CA 1
ATOM 1569 C C . LYS B 1 95 ? -11.445 -8.297 -4.355 1 97.5 95 LYS B C 1
ATOM 1571 O O . LYS B 1 95 ? -11.32 -7.078 -4.188 1 97.5 95 LYS B O 1
ATOM 1576 N N . THR B 1 96 ? -10.547 -9.148 -4.008 1 98.62 96 THR B N 1
ATOM 1577 C CA . THR B 1 96 ? -9.391 -8.734 -3.223 1 98.62 96 THR B CA 1
ATOM 1578 C C . THR B 1 96 ? -8.242 -8.305 -4.133 1 98.62 96 THR B C 1
ATOM 1580 O O . THR B 1 96 ? -7.766 -9.094 -4.953 1 98.62 96 THR B O 1
ATOM 1583 N N . ALA B 1 97 ? -7.82 -7.094 -3.967 1 98.81 97 ALA B N 1
ATOM 1584 C CA . ALA B 1 97 ? -6.664 -6.586 -4.703 1 98.81 97 ALA B CA 1
ATOM 1585 C C . ALA B 1 97 ? -5.363 -6.918 -3.973 1 98.81 97 ALA B C 1
ATOM 1587 O O . ALA B 1 97 ? -5.293 -6.824 -2.746 1 98.81 97 ALA B O 1
ATOM 1588 N N . ILE B 1 98 ? -4.316 -7.262 -4.699 1 98.88 98 ILE B N 1
ATOM 1589 C CA . ILE B 1 98 ? -2.996 -7.555 -4.152 1 98.88 98 ILE B CA 1
ATOM 1590 C C . ILE B 1 98 ? -1.926 -6.859 -4.992 1 98.88 98 ILE B C 1
ATOM 1592 O O . ILE B 1 98 ? -1.886 -7.016 -6.215 1 98.88 98 ILE B O 1
ATOM 1596 N N . MET B 1 99 ? -1.101 -6.094 -4.363 1 98.44 99 MET B N 1
ATOM 1597 C CA . MET B 1 99 ? 0.073 -5.473 -4.969 1 98.44 99 MET B CA 1
ATOM 1598 C C . MET B 1 99 ? 1.351 -5.926 -4.266 1 98.44 99 MET B C 1
ATOM 1600 O O . MET B 1 99 ? 1.504 -5.73 -3.061 1 98.44 99 MET B O 1
ATOM 1604 N N . LEU B 1 100 ? 2.232 -6.543 -4.992 1 98.19 100 LEU B N 1
ATOM 1605 C CA . LEU B 1 100 ? 3.479 -7.098 -4.48 1 98.19 100 LEU B CA 1
ATOM 1606 C C . LEU B 1 100 ? 4.66 -6.691 -5.355 1 98.19 100 LEU B C 1
ATOM 1608 O O . LEU B 1 100 ? 4.625 -6.867 -6.574 1 98.19 100 LEU B O 1
ATOM 1612 N N . PHE B 1 101 ? 5.609 -6.102 -4.637 1 96.56 101 PHE B N 1
ATOM 1613 C CA . PHE B 1 101 ? 6.762 -5.672 -5.418 1 96.56 101 PHE B CA 1
ATOM 1614 C C . PHE B 1 101 ? 7.996 -5.531 -4.531 1 96.56 101 PHE B C 1
ATOM 1616 O O . PHE B 1 101 ? 7.879 -5.445 -3.309 1 96.56 101 PHE B O 1
ATOM 1623 N N . LYS B 1 102 ? 9.109 -5.535 -5.203 1 93.44 102 LYS B N 1
ATOM 1624 C CA . LYS B 1 102 ? 10.383 -5.379 -4.508 1 93.44 102 LYS B CA 1
ATOM 1625 C C . LYS B 1 102 ? 10.859 -3.93 -4.555 1 93.44 102 LYS B C 1
ATOM 1627 O O . LYS B 1 102 ? 10.703 -3.254 -5.574 1 93.44 102 LYS B O 1
ATOM 1632 N N . VAL B 1 103 ? 11.469 -3.496 -3.447 1 87.75 103 VAL B N 1
ATOM 1633 C CA . VAL B 1 103 ? 12.031 -2.15 -3.395 1 87.75 103 VAL B CA 1
ATOM 163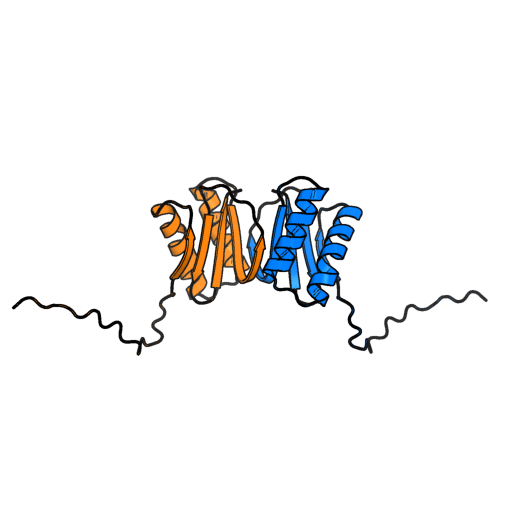4 C C . VAL B 1 103 ? 13.547 -2.217 -3.488 1 87.75 103 VAL B C 1
ATOM 1636 O O . VAL B 1 103 ? 14.156 -3.215 -3.092 1 87.75 103 VAL B O 1
#

Nearest PDB structures (foldseek):
  4d07-assembly1_A-2  TM=9.403E-01  e=4.031E-10  Homo sapiens
  7y8w-assembly4_R  TM=9.424E-01  e=5.958E-10  Caenorhabditis elegans
  2pg1-assembly3_C  TM=9.347E-01  e=7.244E-10  Drosophila melanogaster
  3rjs-assembly1_A-2  TM=9.341E-01  e=1.071E-09  Toxoplasma gondii
  7cnu-assembly2_B  TM=9.480E-01  e=2.191E-09  Homo sapiens